Protein AF-D4XUA6-F1 (afdb_monomer_lite)

Secondary structure (DSSP, 8-state):
---HHHHHHHHHHHHHTTTT--HHHHHHHHH-SS--SSS-HHHHHHH-PPPS------SSHHHHHHHHHHHHHIIIIIHHHTHHHHHHTTHHHHHHHHHHHHT-SS--HHHHHHHHHHHTTS-SSHHHHHHHHHHHHHS--HHHHHHHHHHHHHTT-HHHHHHHHHHHHHT-SS--HHHHHHHHHHHHHH-SEEETTEEHHHHHHHHHHH----S-HHHHHHHHHHHHHHHS-HHHHHHHHHH--TTHHHHHHHHHHHHHHHHTTS-S----S--HHHHHH-GGGGS-HHHHHHHHH-HHHHHHHHHHHTT--HHHHHHHHHHHHHHHHHHHTHHHHS---

pLDDT: mean 75.95, std 22.08, range [27.19, 98.56]

Sequence (341 aa):
MLPTKILKLRLARIAKGKAHLSTQDKLMLVTMESPDLSAHFILRLFKMSLPKQWKFKHETAEDIFYSTQLIELIETELIAAYEMHARKYAWYEQCLMYLLNFVVLHPTQQQINAYLRQLDQCLDQAPKIDLLKYFQQHYPSTQHAIALAKSYAGAEQYTQAIEQYEWAMQHATQPNEVAFFAYVNCLIQRQQQYRADVSDVAYAIDLLCRYKKPIDQKAYRKTIQNAVTAFLPPATLQSRAVETHVLADVGRSLNAIGKSMGGIFGSKNVDIPYSQQVIESAPQLLMDSHIVESLIQSDLMQAAMQRLCGSSSIEQTVSTHLLGNLWLLLSQNNQALSLVT

Foldseek 3Di:
DDDLVQLVVLLVVCVVCVPPADLLNNQQSNPPPDRDPPDDPVVSVVVDDDDLADDQDQPDPSSLVSSLSVLVSCVVRVCVVVVVSCQVSVVVLRSVVSCCVHPCVDDDPVVVVVSLVVLVVHQLDDSSLVVLVVCCVPPNALVSLLSNLVSCVSVVVLVSSLVSLVVSVVRDPDDDVVSLLSNLVSQLSVQAAPDPQRGSLLVSLLSLLVPPDDPPPVSSVVSNVSSVVSQADPVLVVVQVVDDDPVVVVVVVVVVVVVVVVCPVDDDDPPDCDDLCNLSNPPVCLRDPVNLVVCLVDPLSQVLVCVQPNPDGSVRVCVVNNSSVVSVSCNVCVVSVPPPD

Radius of gyration: 30.02 Å; chains: 1; bounding box: 60×43×92 Å

Organism: NCBI:txid707232

Structure (mmCIF, N/CA/C/O backbone):
data_AF-D4XUA6-F1
#
_entry.id   AF-D4XUA6-F1
#
loop_
_atom_site.group_PDB
_atom_site.id
_atom_site.type_symbol
_atom_site.label_atom_id
_atom_site.label_alt_id
_atom_site.label_comp_id
_atom_site.label_asym_id
_atom_site.label_entity_id
_atom_site.label_seq_id
_atom_site.pdbx_PDB_ins_code
_atom_site.Cartn_x
_atom_site.Cartn_y
_atom_site.Cartn_z
_atom_site.occupancy
_atom_site.B_iso_or_equiv
_atom_site.auth_seq_id
_atom_site.auth_comp_id
_atom_site.auth_asym_id
_atom_site.auth_atom_id
_atom_site.pdbx_PDB_model_num
ATOM 1 N N . MET A 1 1 ? 3.689 0.751 -27.293 1.00 74.62 1 MET A N 1
ATOM 2 C CA . MET A 1 1 ? 5.098 0.991 -26.915 1.00 74.62 1 MET A CA 1
ATOM 3 C C . MET A 1 1 ? 5.954 0.799 -28.156 1.00 74.62 1 MET A C 1
ATOM 5 O O . MET A 1 1 ? 5.521 0.081 -29.053 1.00 74.62 1 MET A O 1
ATOM 9 N N . LEU A 1 2 ? 7.115 1.449 -28.229 1.00 84.75 2 LEU A N 1
ATOM 10 C CA . LEU A 1 2 ? 7.984 1.390 -29.401 1.00 84.75 2 LEU A CA 1
ATOM 11 C C . LEU A 1 2 ? 8.547 -0.027 -29.630 1.00 84.75 2 LEU A C 1
ATOM 13 O O . LEU A 1 2 ? 8.881 -0.719 -28.667 1.00 84.75 2 LEU A O 1
ATOM 17 N N . PRO A 1 3 ? 8.707 -0.464 -30.891 1.00 89.94 3 PRO A N 1
ATOM 18 C CA . PRO A 1 3 ? 9.507 -1.636 -31.223 1.00 89.94 3 PRO A CA 1
ATOM 19 C C . PRO A 1 3 ? 10.937 -1.507 -30.686 1.00 89.94 3 PRO A C 1
ATOM 21 O O . PRO A 1 3 ? 11.525 -0.429 -30.735 1.00 89.94 3 PRO A O 1
ATOM 24 N N . THR A 1 4 ? 11.534 -2.616 -30.262 1.00 90.56 4 THR A N 1
ATOM 25 C CA . THR A 1 4 ? 12.861 -2.693 -29.620 1.00 90.56 4 THR A CA 1
ATOM 26 C C . THR A 1 4 ? 13.959 -2.040 -30.445 1.00 90.56 4 THR A C 1
ATOM 28 O O . THR A 1 4 ? 14.743 -1.250 -29.925 1.00 90.56 4 THR A O 1
ATOM 31 N N . LYS A 1 5 ? 13.953 -2.267 -31.766 1.00 91.31 5 LYS A N 1
ATOM 32 C CA . LYS A 1 5 ? 14.880 -1.614 -32.704 1.00 91.31 5 LYS A CA 1
ATOM 33 C C . LYS A 1 5 ? 14.788 -0.086 -32.642 1.00 91.31 5 LYS A C 1
ATOM 35 O O . LYS A 1 5 ? 15.809 0.592 -32.707 1.00 91.31 5 LYS A O 1
ATOM 40 N N . ILE A 1 6 ? 13.578 0.457 -32.501 1.00 91.25 6 ILE A N 1
ATOM 41 C CA . ILE A 1 6 ? 13.351 1.901 -32.387 1.00 91.25 6 ILE A CA 1
ATOM 42 C C . ILE A 1 6 ? 13.752 2.378 -30.989 1.00 91.25 6 ILE A C 1
ATOM 44 O O . ILE A 1 6 ? 14.506 3.342 -30.879 1.00 91.25 6 ILE A O 1
ATOM 48 N N . LEU A 1 7 ? 13.314 1.686 -29.932 1.00 93.38 7 LEU A N 1
ATOM 49 C CA . LEU A 1 7 ? 13.636 2.032 -28.546 1.00 93.38 7 LEU A CA 1
ATOM 50 C C . LEU A 1 7 ? 15.154 2.106 -28.317 1.00 93.38 7 LEU A C 1
ATOM 52 O O . LEU A 1 7 ? 15.641 3.104 -27.793 1.00 93.38 7 LEU A O 1
ATOM 56 N N . LYS A 1 8 ? 15.910 1.123 -28.819 1.00 94.62 8 LYS A N 1
ATOM 57 C CA . LYS A 1 8 ? 17.381 1.095 -28.831 1.00 94.62 8 LYS A CA 1
ATOM 58 C C . LYS A 1 8 ? 17.995 2.375 -29.394 1.00 94.62 8 LYS A C 1
ATOM 60 O O . LYS A 1 8 ? 18.839 2.998 -28.752 1.00 94.62 8 LYS A O 1
ATOM 65 N N . LEU A 1 9 ? 17.568 2.789 -30.588 1.00 93.62 9 LEU A N 1
ATOM 66 C CA . LEU A 1 9 ? 18.079 4.001 -31.238 1.00 93.62 9 LEU A CA 1
ATOM 67 C C . LEU A 1 9 ? 17.729 5.265 -30.441 1.00 93.62 9 LEU A C 1
ATOM 69 O O . LEU A 1 9 ? 18.536 6.192 -30.352 1.00 93.62 9 LEU A O 1
ATOM 73 N N . ARG A 1 10 ? 16.531 5.308 -29.848 1.00 92.81 10 ARG A N 1
ATOM 74 C CA . ARG A 1 10 ? 16.039 6.453 -29.072 1.00 92.81 10 ARG A CA 1
ATOM 75 C C . ARG A 1 10 ? 16.762 6.585 -27.734 1.00 92.81 10 ARG A C 1
ATOM 77 O O . ARG A 1 10 ? 17.224 7.680 -27.425 1.00 92.81 10 ARG A O 1
ATOM 84 N N . LEU A 1 11 ? 16.958 5.489 -27.006 1.00 94.44 11 LEU A N 1
ATOM 85 C CA . LEU A 1 11 ? 17.744 5.465 -25.770 1.00 94.44 11 LEU A CA 1
ATOM 86 C C . LEU A 1 11 ? 19.213 5.826 -26.032 1.00 94.44 11 LEU A C 1
ATOM 88 O O . LEU A 1 11 ? 19.772 6.656 -25.322 1.00 94.44 11 LEU A O 1
ATOM 92 N N . ALA A 1 12 ? 19.815 5.323 -27.117 1.00 92.75 12 ALA A N 1
ATOM 93 C CA . ALA A 1 12 ? 21.170 5.717 -27.509 1.00 92.75 12 ALA A CA 1
ATOM 94 C C . ALA A 1 12 ? 21.280 7.222 -27.825 1.00 92.75 12 ALA A C 1
ATOM 96 O O . ALA A 1 12 ? 22.271 7.864 -27.472 1.00 92.75 12 ALA A O 1
ATOM 97 N N . ARG A 1 13 ? 20.258 7.810 -28.465 1.00 91.88 13 ARG A N 1
ATOM 98 C CA . ARG A 1 13 ? 20.184 9.262 -28.691 1.00 91.88 13 ARG A CA 1
ATOM 99 C C . ARG A 1 13 ? 20.066 10.034 -27.375 1.00 91.88 13 ARG A C 1
ATOM 101 O O . ARG A 1 13 ? 20.725 11.061 -27.237 1.00 91.88 13 ARG A O 1
ATOM 108 N N . ILE A 1 14 ? 19.270 9.542 -26.426 1.00 92.81 14 ILE A N 1
ATOM 109 C CA . ILE A 1 14 ? 19.126 10.145 -25.093 1.00 92.81 14 ILE A CA 1
ATOM 110 C C . ILE A 1 14 ? 20.456 10.115 -24.340 1.00 92.81 14 ILE A C 1
ATOM 112 O O . ILE A 1 14 ? 20.888 11.151 -23.841 1.00 92.81 14 ILE A O 1
ATOM 116 N N . ALA A 1 15 ? 21.146 8.972 -24.335 1.00 90.00 15 ALA A N 1
ATOM 117 C CA . ALA A 1 15 ? 22.445 8.822 -23.687 1.00 90.00 15 ALA A CA 1
ATOM 118 C C . ALA A 1 15 ? 23.499 9.782 -24.270 1.00 90.00 15 ALA A C 1
ATOM 120 O O . ALA A 1 15 ? 24.213 10.443 -23.520 1.00 90.00 15 ALA A O 1
ATOM 121 N N . LYS A 1 16 ? 23.557 9.923 -25.605 1.00 89.19 16 LYS A N 1
ATOM 122 C CA . LYS A 1 16 ? 24.475 10.861 -26.282 1.00 89.19 16 LYS A CA 1
ATOM 123 C C . LYS A 1 16 ? 24.113 12.333 -26.054 1.00 89.19 16 LYS A C 1
ATOM 125 O O . LYS A 1 16 ? 25.000 13.173 -25.990 1.00 89.19 16 LYS A O 1
ATOM 130 N N . GLY A 1 17 ? 22.823 12.651 -25.955 1.00 82.06 17 GLY A N 1
ATOM 131 C CA . GLY A 1 17 ? 22.304 14.014 -25.811 1.00 82.06 17 GLY A CA 1
ATOM 132 C C . GLY A 1 17 ? 21.987 14.430 -24.373 1.00 82.06 17 GLY A C 1
ATOM 133 O O . GLY A 1 17 ? 21.240 15.390 -24.196 1.00 82.06 17 GLY A O 1
ATOM 134 N N . LYS A 1 18 ? 22.497 13.716 -23.355 1.00 74.94 18 LYS A N 1
ATOM 135 C CA . LYS A 1 18 ? 22.030 13.786 -21.955 1.00 74.94 18 LYS A CA 1
ATOM 136 C C . LYS A 1 18 ? 21.902 15.208 -21.391 1.00 74.94 18 LYS A C 1
ATOM 138 O O . LYS A 1 18 ? 20.926 15.474 -20.696 1.00 74.94 18 LYS A O 1
ATOM 143 N N . ALA A 1 19 ? 22.842 16.104 -21.710 1.00 74.75 19 ALA A N 1
ATOM 144 C CA . ALA A 1 19 ? 22.865 17.493 -21.230 1.00 74.75 19 ALA A CA 1
ATOM 145 C C . ALA A 1 19 ? 21.992 18.471 -22.044 1.00 74.75 19 ALA A C 1
ATOM 147 O O . ALA A 1 19 ? 21.723 19.576 -21.586 1.00 74.75 19 ALA A O 1
ATOM 148 N N . HIS A 1 20 ? 21.566 18.090 -23.250 1.00 81.94 20 HIS A N 1
ATOM 149 C CA . HIS A 1 20 ? 20.883 18.982 -24.196 1.00 81.94 20 HIS A CA 1
ATOM 150 C C . HIS A 1 20 ? 19.414 18.622 -24.431 1.00 81.94 20 HIS A C 1
ATOM 152 O O . HIS A 1 20 ? 18.688 19.396 -25.048 1.00 81.94 20 HIS A O 1
ATOM 158 N N . LEU A 1 21 ? 18.977 17.449 -23.973 1.00 86.75 21 LEU A N 1
ATOM 159 C CA . LEU A 1 21 ? 17.594 17.003 -24.096 1.00 86.75 21 LEU A CA 1
ATOM 160 C C . LEU A 1 21 ? 16.834 17.316 -22.813 1.00 86.75 21 LEU A C 1
ATOM 162 O O . LEU A 1 21 ? 17.223 16.866 -21.734 1.00 86.75 21 LEU A O 1
ATOM 166 N N . SER A 1 22 ? 15.722 18.038 -22.945 1.00 89.38 22 SER A N 1
ATOM 167 C CA . SER A 1 22 ? 14.792 18.228 -21.835 1.00 89.38 22 SER A CA 1
ATOM 168 C C . SER A 1 22 ? 14.120 16.903 -21.457 1.00 89.38 22 SER A C 1
ATOM 170 O O . SER A 1 22 ? 14.034 15.978 -22.271 1.00 89.38 22 SER A O 1
ATOM 172 N N . THR A 1 23 ? 13.578 16.807 -20.243 1.00 89.62 23 THR A N 1
ATOM 173 C CA . THR A 1 23 ? 12.812 15.624 -19.817 1.00 89.62 23 THR A CA 1
ATOM 174 C C . THR A 1 23 ? 11.602 15.368 -20.722 1.00 89.62 23 THR A C 1
ATOM 176 O O . THR A 1 23 ? 11.258 14.218 -20.997 1.00 89.62 23 THR A O 1
ATOM 179 N N . GLN A 1 24 ? 11.025 16.436 -21.283 1.00 88.69 24 GLN A N 1
ATOM 180 C CA . GLN A 1 24 ? 9.976 16.357 -22.296 1.00 88.69 24 GLN A CA 1
ATOM 181 C C . GLN A 1 24 ? 10.475 15.708 -23.595 1.00 88.69 24 GLN A C 1
ATOM 183 O O . GLN A 1 24 ? 9.815 14.813 -24.121 1.00 88.69 24 GLN A O 1
ATOM 188 N N . ASP A 1 25 ? 11.649 16.100 -24.099 1.00 89.00 25 ASP A N 1
ATOM 189 C CA . ASP A 1 25 ? 12.224 15.502 -25.311 1.00 89.00 25 ASP A CA 1
ATOM 190 C C . ASP A 1 25 ? 12.532 14.018 -25.106 1.00 89.00 25 ASP A C 1
ATOM 192 O O . ASP A 1 25 ? 12.260 13.196 -25.984 1.00 89.00 25 ASP A O 1
ATOM 196 N N . LYS A 1 26 ? 13.065 13.663 -23.929 1.00 92.00 26 LYS A N 1
ATOM 197 C CA . LYS A 1 26 ? 13.335 12.271 -23.546 1.00 92.00 26 LYS A CA 1
ATOM 198 C C . LYS A 1 26 ? 12.046 11.452 -23.535 1.00 92.00 26 LYS A C 1
ATOM 200 O O . LYS A 1 26 ? 12.005 10.388 -24.149 1.00 92.00 26 LYS A O 1
ATOM 205 N N . LEU A 1 27 ? 10.977 11.976 -22.933 1.00 91.75 27 LEU A N 1
ATOM 206 C CA . LEU A 1 27 ? 9.666 11.332 -22.926 1.00 91.75 27 LEU A CA 1
ATOM 207 C C . LEU A 1 27 ? 9.099 11.165 -24.345 1.00 91.75 27 LEU A C 1
ATOM 209 O O . LEU A 1 27 ? 8.665 10.070 -24.705 1.00 91.75 27 LEU A O 1
ATOM 213 N N . MET A 1 28 ? 9.124 12.215 -25.172 1.00 89.12 28 MET A N 1
ATOM 214 C CA . MET A 1 28 ? 8.646 12.147 -26.559 1.00 89.12 28 MET A CA 1
ATOM 215 C C . MET A 1 28 ? 9.408 11.082 -27.356 1.00 89.12 28 MET A C 1
ATOM 217 O O . MET A 1 28 ? 8.798 10.297 -28.079 1.00 89.12 28 MET A O 1
ATOM 221 N N . LEU A 1 29 ? 10.733 11.010 -27.188 1.00 90.94 29 LEU A N 1
ATOM 222 C CA . LEU A 1 29 ? 11.585 10.039 -27.874 1.00 90.94 29 LEU A CA 1
ATOM 223 C C . LEU A 1 29 ? 11.237 8.585 -27.543 1.00 90.94 29 LEU A C 1
ATOM 225 O O . LEU A 1 29 ? 11.407 7.734 -28.415 1.00 90.94 29 LEU A O 1
ATOM 229 N N . VAL A 1 30 ? 10.778 8.297 -26.322 1.00 91.69 30 VAL A N 1
ATOM 230 C CA . VAL A 1 30 ? 10.467 6.925 -25.880 1.00 91.69 30 VAL A CA 1
ATOM 231 C C . VAL A 1 30 ? 8.980 6.563 -25.957 1.00 91.69 30 VAL A C 1
ATOM 233 O O . VAL A 1 30 ? 8.631 5.395 -25.788 1.00 91.69 30 VAL A O 1
ATOM 236 N N . THR A 1 31 ? 8.099 7.526 -26.246 1.00 88.25 31 THR A N 1
ATOM 237 C CA . THR A 1 31 ? 6.640 7.302 -26.293 1.00 88.25 31 THR A CA 1
ATOM 238 C C . THR A 1 31 ? 6.015 7.500 -27.672 1.00 88.25 31 THR A C 1
ATOM 240 O O . THR A 1 31 ? 5.035 6.823 -27.977 1.00 88.25 31 THR A O 1
ATOM 243 N N . MET A 1 32 ? 6.566 8.374 -28.522 1.00 84.81 32 MET A N 1
ATOM 244 C CA . MET A 1 32 ? 5.983 8.711 -29.826 1.00 84.81 32 MET A CA 1
ATOM 245 C C . MET A 1 32 ? 6.638 7.937 -30.971 1.00 84.81 32 MET A C 1
ATOM 247 O O . MET A 1 32 ? 7.859 7.801 -31.019 1.00 84.81 32 MET A O 1
ATOM 251 N N . GLU A 1 33 ? 5.839 7.499 -31.948 1.00 79.69 33 GLU A N 1
ATOM 252 C CA . GLU A 1 33 ? 6.348 6.840 -33.162 1.00 79.69 33 GLU A CA 1
ATOM 253 C C . GLU A 1 33 ? 7.200 7.795 -34.016 1.00 79.69 33 GLU A C 1
ATOM 255 O O . GLU A 1 33 ? 8.305 7.450 -34.445 1.00 79.69 33 GLU A O 1
ATOM 260 N N . SER A 1 34 ? 6.732 9.034 -34.186 1.00 78.50 34 SER A N 1
ATOM 261 C CA . SER A 1 34 ? 7.399 10.092 -34.951 1.00 78.50 34 SER A CA 1
ATOM 262 C C . SER A 1 34 ? 7.581 11.365 -34.103 1.00 78.50 34 SER A C 1
ATOM 264 O O . SER A 1 34 ? 6.801 12.312 -34.229 1.00 78.50 34 SER A O 1
ATOM 266 N N . PRO A 1 35 ? 8.583 11.407 -33.203 1.00 76.75 35 PRO A N 1
ATOM 267 C CA . PRO A 1 35 ? 8.826 12.567 -32.352 1.00 76.75 35 PRO A CA 1
ATOM 268 C C . PRO A 1 35 ? 9.434 13.717 -33.165 1.00 76.75 35 PRO A C 1
ATOM 270 O O . PRO A 1 35 ? 10.551 13.603 -33.678 1.00 76.75 35 PRO A O 1
ATOM 273 N N . ASP A 1 36 ? 8.720 14.839 -33.242 1.00 76.00 36 ASP A N 1
ATOM 274 C CA . ASP A 1 36 ? 9.230 16.091 -33.801 1.00 76.00 36 ASP A CA 1
ATOM 275 C C . ASP A 1 36 ? 9.847 16.955 -32.692 1.00 76.00 36 ASP A C 1
ATOM 277 O O . ASP A 1 36 ? 9.154 17.650 -31.948 1.00 76.00 36 ASP A O 1
ATOM 281 N N . LEU A 1 37 ? 11.177 16.893 -32.590 1.00 72.88 37 LEU A N 1
ATOM 282 C CA . LEU A 1 37 ? 11.965 17.668 -31.628 1.00 72.88 37 LEU A CA 1
ATOM 283 C C . LEU A 1 37 ? 12.340 19.069 -32.140 1.00 72.88 37 LEU A C 1
ATOM 285 O O . LEU A 1 37 ? 13.135 19.750 -31.493 1.00 72.88 37 LEU A O 1
ATOM 289 N N . SER A 1 38 ? 11.801 19.504 -33.284 1.00 68.00 38 SER A N 1
ATOM 290 C CA . SER A 1 38 ? 12.035 20.834 -33.868 1.00 68.00 38 SER A CA 1
ATOM 291 C C . SER A 1 38 ? 10.841 21.786 -33.720 1.00 68.00 38 SER A C 1
ATOM 293 O O . SER A 1 38 ? 11.023 22.999 -33.757 1.00 68.00 38 SER A O 1
ATOM 295 N N . ALA A 1 39 ? 9.638 21.264 -33.449 1.00 63.28 39 ALA A N 1
ATOM 296 C CA . ALA A 1 39 ? 8.425 22.061 -33.241 1.00 63.28 39 ALA A CA 1
ATOM 297 C C . ALA A 1 39 ? 8.547 23.073 -32.0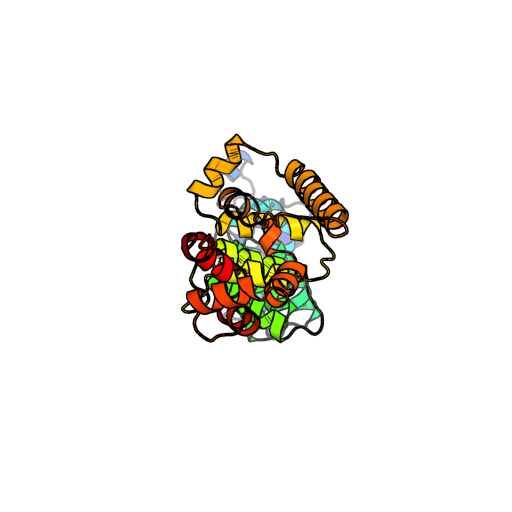82 1.00 63.28 39 ALA A C 1
ATOM 299 O O . ALA A 1 39 ? 9.208 22.800 -31.084 1.00 63.28 39 ALA A O 1
ATOM 300 N N . HIS A 1 40 ? 7.864 24.218 -32.145 1.00 65.38 40 HIS A N 1
ATOM 301 C CA . HIS A 1 40 ? 7.842 25.177 -31.030 1.00 65.38 40 HIS A CA 1
ATOM 302 C C . HIS A 1 40 ? 7.219 24.581 -29.754 1.00 65.38 40 HIS A C 1
ATOM 304 O O . HIS A 1 40 ? 6.275 23.794 -29.825 1.00 65.38 40 HIS A O 1
ATOM 310 N N . PHE A 1 41 ? 7.712 25.005 -28.583 1.00 63.41 41 PHE A N 1
ATOM 311 C CA . PHE A 1 41 ? 7.299 24.515 -27.257 1.00 63.41 41 PHE A CA 1
ATOM 312 C C . PHE A 1 41 ? 5.771 24.445 -27.068 1.00 63.41 41 PHE A C 1
ATOM 314 O O . PHE A 1 41 ? 5.246 23.411 -26.658 1.00 63.41 41 PHE A O 1
ATOM 321 N N . ILE A 1 42 ? 5.041 25.496 -27.462 1.00 59.41 42 ILE A N 1
ATOM 322 C CA . ILE A 1 42 ? 3.575 25.574 -27.325 1.00 59.41 42 ILE A CA 1
ATOM 323 C C . ILE A 1 42 ? 2.872 24.482 -28.147 1.00 59.41 42 ILE A C 1
ATOM 325 O O . ILE A 1 42 ? 1.958 23.829 -27.655 1.00 59.41 42 ILE A O 1
ATOM 329 N N . LEU A 1 43 ? 3.335 24.214 -29.372 1.00 59.91 43 LEU A N 1
ATOM 330 C CA . LEU A 1 43 ? 2.770 23.161 -30.222 1.00 59.91 43 LEU A CA 1
ATOM 331 C C . LEU A 1 43 ? 3.053 21.755 -29.672 1.00 59.91 43 LEU A C 1
ATOM 333 O O . LEU A 1 43 ? 2.280 20.834 -29.938 1.00 59.91 43 LEU A O 1
ATOM 337 N N . ARG A 1 44 ? 4.132 21.573 -28.898 1.00 64.44 44 ARG A N 1
ATOM 338 C CA . ARG A 1 44 ? 4.453 20.288 -28.253 1.00 64.44 44 ARG A CA 1
ATOM 339 C C . ARG A 1 44 ? 3.555 19.997 -27.052 1.00 64.44 44 ARG A C 1
ATOM 341 O O . ARG A 1 44 ? 3.200 18.838 -26.860 1.00 64.44 44 ARG A O 1
ATOM 348 N N . LEU A 1 45 ? 3.147 21.017 -26.290 1.00 58.50 45 LEU A N 1
ATOM 349 C CA . LEU A 1 45 ? 2.250 20.852 -25.134 1.00 58.50 45 LEU A CA 1
ATOM 350 C C . LEU A 1 45 ? 0.898 20.234 -25.524 1.00 58.50 45 LEU A C 1
ATOM 352 O O . LEU A 1 45 ? 0.382 19.394 -24.796 1.00 58.50 45 LEU A O 1
ATOM 356 N N . PHE A 1 46 ? 0.362 20.582 -26.697 1.00 58.97 46 PHE A N 1
ATOM 357 C CA . PHE A 1 46 ? -0.907 20.028 -27.190 1.00 58.97 46 PHE A CA 1
ATOM 358 C C . PHE A 1 46 ? -0.777 18.646 -27.852 1.00 58.97 46 PHE A C 1
ATOM 360 O O . PHE A 1 46 ? -1.779 17.957 -28.020 1.00 58.97 46 PHE A O 1
ATOM 367 N N . LYS A 1 47 ? 0.437 18.228 -28.238 1.00 63.22 47 LYS A N 1
ATOM 368 C CA . LYS A 1 47 ? 0.685 16.948 -28.932 1.00 63.22 47 LYS A CA 1
ATOM 369 C C . LYS A 1 47 ? 1.199 15.838 -28.017 1.00 63.22 47 LYS A C 1
ATOM 371 O O . LYS A 1 47 ? 1.214 14.680 -28.427 1.00 63.22 47 LYS A O 1
ATOM 376 N N . MET A 1 48 ? 1.648 16.170 -26.808 1.00 69.88 48 MET A N 1
ATOM 377 C CA . MET A 1 48 ? 2.242 15.194 -25.903 1.00 69.88 48 MET A CA 1
ATOM 378 C C . MET A 1 48 ? 1.193 14.610 -24.955 1.00 69.88 48 MET A C 1
ATOM 380 O O . MET A 1 48 ? 0.764 15.256 -24.003 1.00 69.88 48 MET A O 1
ATOM 384 N N . SER A 1 49 ? 0.813 13.352 -25.177 1.00 78.19 49 SER A N 1
ATOM 385 C CA . SER A 1 49 ? 0.027 12.582 -24.211 1.00 78.19 49 SER A CA 1
ATOM 386 C C . SER A 1 49 ? 0.953 11.803 -23.277 1.00 78.19 49 SER A C 1
ATOM 388 O O . SER A 1 49 ? 1.722 10.956 -23.736 1.00 78.19 49 SER A O 1
ATOM 390 N N . LEU A 1 50 ? 0.857 12.048 -21.969 1.00 88.69 50 LEU A N 1
ATOM 391 C CA . LEU A 1 50 ? 1.576 11.256 -20.971 1.00 88.69 50 LEU A CA 1
ATOM 392 C C . LEU A 1 50 ? 1.033 9.814 -20.935 1.00 88.69 50 LEU A C 1
ATOM 394 O O . LEU A 1 50 ? -0.190 9.626 -20.886 1.00 88.69 50 LEU A O 1
ATOM 398 N N . PRO A 1 51 ? 1.899 8.784 -20.931 1.00 91.06 51 PRO A N 1
ATOM 399 C CA . PRO A 1 51 ? 1.443 7.401 -20.921 1.00 91.06 51 PRO A CA 1
ATOM 400 C C . PRO A 1 51 ? 0.712 7.079 -19.614 1.00 91.06 51 PRO A C 1
ATOM 402 O O . PRO A 1 51 ? 1.160 7.416 -18.520 1.00 91.06 51 PRO A O 1
ATOM 405 N N . LYS A 1 52 ? -0.437 6.409 -19.722 1.00 94.06 52 LYS A N 1
ATOM 406 C CA . LYS A 1 52 ? -1.143 5.833 -18.563 1.00 94.06 52 LYS A CA 1
ATOM 407 C C . LYS A 1 52 ? -0.591 4.455 -18.191 1.00 94.06 52 LYS A C 1
ATOM 409 O O . LYS A 1 52 ? -0.705 4.029 -17.051 1.00 94.06 52 LYS A O 1
ATOM 414 N N . GLN A 1 53 ? -0.001 3.762 -19.162 1.00 93.50 53 GLN A N 1
ATOM 415 C CA . GLN A 1 53 ? 0.566 2.433 -18.989 1.00 93.50 53 GLN A CA 1
ATOM 416 C C . GLN A 1 53 ? 1.850 2.293 -19.808 1.00 93.50 53 GLN A C 1
ATOM 418 O O . GLN A 1 53 ? 1.890 2.653 -20.988 1.00 93.50 53 GLN A O 1
ATOM 423 N N . TRP A 1 54 ? 2.868 1.709 -19.192 1.00 94.50 54 TRP A N 1
ATOM 424 C CA . TRP A 1 54 ? 4.084 1.228 -19.819 1.00 94.50 54 TRP A CA 1
ATOM 425 C C . TRP A 1 54 ? 3.924 -0.263 -20.133 1.00 94.50 54 TRP A C 1
ATOM 427 O O . TRP A 1 54 ? 3.590 -1.068 -19.270 1.00 94.50 54 TRP A O 1
ATOM 437 N N . LYS A 1 55 ? 4.121 -0.639 -21.400 1.00 91.38 55 LYS A N 1
ATOM 438 C CA . LYS A 1 55 ? 4.050 -2.033 -21.868 1.00 91.38 55 LYS A CA 1
ATOM 439 C C . LYS A 1 55 ? 5.428 -2.516 -22.295 1.00 91.38 55 LYS A C 1
ATOM 441 O O . LYS A 1 55 ? 5.744 -2.437 -23.478 1.00 91.38 55 LYS A O 1
ATOM 446 N N . PHE A 1 56 ? 6.233 -2.941 -21.332 1.00 95.19 56 PHE A N 1
ATOM 447 C CA . PHE A 1 56 ? 7.602 -3.403 -21.548 1.00 95.19 56 PHE A CA 1
ATOM 448 C C . PHE A 1 56 ? 7.639 -4.736 -22.313 1.00 95.19 56 PHE A C 1
ATOM 450 O O . PHE A 1 56 ? 6.852 -5.647 -22.042 1.00 95.19 56 PHE A O 1
ATOM 457 N N . LYS A 1 57 ? 8.559 -4.841 -23.273 1.00 94.12 57 LYS A N 1
ATOM 458 C CA . LYS A 1 57 ? 8.802 -6.067 -24.047 1.00 94.12 57 LYS A CA 1
ATOM 459 C C . LYS A 1 57 ? 9.754 -6.989 -23.301 1.00 94.12 57 LYS A C 1
ATOM 461 O O . LYS A 1 57 ? 10.665 -6.480 -22.656 1.00 94.12 57 LYS A O 1
ATOM 466 N N . HIS A 1 58 ? 9.565 -8.298 -23.432 1.00 94.62 58 HIS A N 1
ATOM 467 C CA . HIS A 1 58 ? 10.281 -9.318 -22.654 1.00 94.62 58 HIS A CA 1
ATOM 468 C C . HIS A 1 58 ? 10.535 -10.626 -23.425 1.00 94.62 58 HIS A C 1
ATOM 470 O O . HIS A 1 58 ? 10.971 -11.610 -22.835 1.00 94.62 58 HIS A O 1
ATOM 476 N N . GLU A 1 59 ? 10.256 -10.667 -24.730 1.00 94.38 59 GLU A N 1
ATOM 477 C CA . GLU A 1 59 ? 10.332 -11.891 -25.533 1.00 94.38 59 GLU A CA 1
ATOM 478 C C . GLU A 1 59 ? 11.778 -12.351 -25.781 1.00 94.38 59 GLU A C 1
ATOM 480 O O . GLU A 1 59 ? 12.040 -13.544 -25.929 1.00 94.38 59 GLU A O 1
ATOM 485 N N . THR A 1 60 ? 12.729 -11.416 -25.819 1.00 95.75 60 THR A N 1
ATOM 486 C CA . THR A 1 60 ? 14.152 -11.691 -26.047 1.00 95.75 60 THR A CA 1
ATOM 487 C C . THR A 1 60 ? 15.046 -11.010 -25.010 1.00 95.75 60 THR A C 1
ATOM 489 O O . THR A 1 60 ? 14.660 -10.040 -24.360 1.00 95.75 60 THR A O 1
ATOM 492 N N . ALA A 1 61 ? 16.298 -11.465 -24.895 1.00 94.94 61 ALA A N 1
ATOM 493 C CA . ALA A 1 61 ? 17.293 -10.800 -24.050 1.00 94.94 61 ALA A CA 1
ATOM 494 C C . ALA A 1 61 ? 17.540 -9.333 -24.467 1.00 94.94 61 ALA A C 1
ATOM 496 O O . ALA A 1 61 ? 17.784 -8.484 -23.611 1.00 94.94 61 ALA A O 1
ATOM 497 N N . GLU A 1 62 ? 17.442 -9.019 -25.767 1.00 95.81 62 GLU A N 1
ATOM 498 C CA . GLU A 1 62 ? 17.541 -7.639 -26.261 1.00 95.81 62 GLU A CA 1
ATOM 499 C C . GLU A 1 62 ? 16.338 -6.799 -25.800 1.00 95.81 62 GLU A C 1
ATOM 501 O O . GLU A 1 62 ? 16.515 -5.650 -25.390 1.00 95.81 62 GLU A O 1
ATOM 506 N N . ASP A 1 63 ? 15.134 -7.379 -25.801 1.00 95.62 63 ASP A N 1
ATOM 507 C CA . ASP A 1 63 ? 13.933 -6.719 -25.283 1.00 95.62 63 ASP A CA 1
ATOM 508 C C . ASP A 1 63 ? 14.073 -6.393 -23.799 1.00 95.62 63 ASP A C 1
ATOM 510 O O . ASP A 1 63 ? 13.859 -5.247 -23.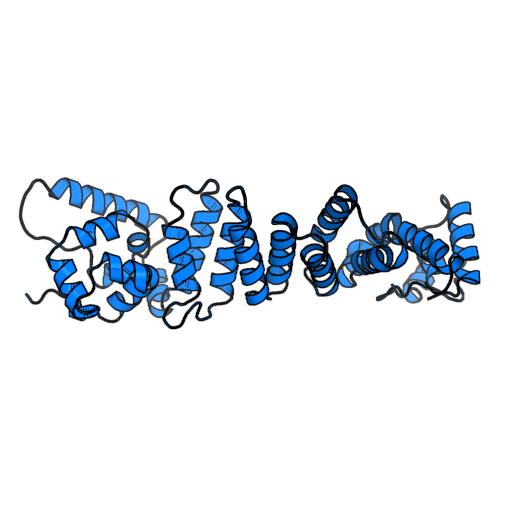403 1.00 95.62 63 ASP A O 1
ATOM 514 N N . ILE A 1 64 ? 14.500 -7.371 -22.992 1.00 96.44 64 ILE A N 1
ATOM 515 C CA . ILE A 1 64 ? 14.682 -7.183 -21.551 1.00 96.44 64 ILE A CA 1
ATOM 516 C C . ILE A 1 64 ? 15.710 -6.082 -21.288 1.00 96.44 64 ILE A C 1
ATOM 518 O O . ILE A 1 64 ? 15.422 -5.156 -20.534 1.00 96.44 64 ILE A O 1
ATOM 522 N N . PHE A 1 65 ? 16.861 -6.118 -21.964 1.00 96.88 65 PHE A N 1
ATOM 523 C CA . PHE A 1 65 ? 17.923 -5.128 -21.792 1.00 96.88 65 PHE A CA 1
ATOM 524 C C . PHE A 1 65 ? 17.456 -3.688 -22.061 1.00 96.88 65 PHE A C 1
ATOM 526 O O . PHE A 1 65 ? 17.727 -2.785 -21.263 1.00 96.88 65 PHE A O 1
ATOM 533 N N . TYR A 1 66 ? 16.736 -3.448 -23.162 1.00 96.81 66 TYR A N 1
ATOM 534 C CA . TYR A 1 66 ? 16.259 -2.099 -23.481 1.00 96.81 66 TYR A CA 1
ATOM 535 C C . TYR A 1 66 ? 15.025 -1.684 -22.676 1.00 96.81 66 TYR A C 1
ATOM 537 O O . TYR A 1 66 ? 14.876 -0.495 -22.391 1.00 96.81 66 TYR A O 1
ATOM 545 N N . SER A 1 67 ? 14.180 -2.628 -22.254 1.00 97.50 67 SER A N 1
ATOM 546 C CA . SER A 1 67 ? 13.122 -2.364 -21.273 1.00 97.50 67 SER A CA 1
ATOM 547 C C . SER A 1 67 ? 13.716 -1.916 -19.934 1.00 97.50 67 SER A C 1
ATOM 549 O O . SER A 1 67 ? 13.243 -0.934 -19.369 1.00 97.50 67 SER A O 1
ATOM 551 N N . THR A 1 68 ? 14.797 -2.546 -19.462 1.00 97.31 68 THR A N 1
ATOM 552 C CA . THR A 1 68 ? 15.493 -2.140 -18.230 1.00 97.31 68 THR A CA 1
ATOM 553 C C . THR A 1 68 ? 16.085 -0.735 -18.339 1.00 97.31 68 THR A C 1
ATOM 555 O O . THR A 1 68 ? 15.903 0.067 -17.429 1.00 97.31 68 THR A O 1
ATOM 558 N N . GLN A 1 69 ? 16.723 -0.385 -19.461 1.00 97.12 69 GLN A N 1
ATOM 559 C CA . GLN A 1 69 ? 17.214 0.988 -19.669 1.00 97.12 69 GLN A CA 1
ATOM 560 C C . GLN A 1 69 ? 16.083 2.024 -19.728 1.00 97.12 69 GLN A C 1
ATOM 562 O O . GLN A 1 69 ? 16.243 3.155 -19.271 1.00 97.12 69 GLN A O 1
ATOM 567 N N . LEU A 1 70 ? 14.932 1.660 -20.298 1.00 97.50 70 LEU A N 1
ATOM 568 C CA . LEU A 1 70 ? 13.761 2.530 -20.277 1.00 97.50 70 LEU A CA 1
ATOM 569 C C . LEU A 1 70 ? 13.237 2.721 -18.847 1.00 97.50 70 LEU A C 1
ATOM 571 O O . LEU A 1 70 ? 12.893 3.843 -18.487 1.00 97.50 70 LEU A O 1
ATOM 575 N N . ILE A 1 71 ? 13.201 1.659 -18.039 1.00 97.94 71 ILE A N 1
ATOM 576 C CA . ILE A 1 71 ? 12.824 1.733 -16.621 1.00 97.94 71 ILE A CA 1
ATOM 577 C C . ILE A 1 71 ? 13.766 2.664 -15.856 1.00 97.94 71 ILE A C 1
ATOM 579 O O . ILE A 1 71 ? 13.287 3.544 -15.150 1.00 97.94 71 ILE A O 1
ATOM 583 N N . GLU A 1 72 ? 15.080 2.558 -16.065 1.00 96.94 72 GLU A N 1
ATOM 584 C CA . GLU A 1 72 ? 16.054 3.460 -15.437 1.00 96.94 72 GLU A CA 1
ATOM 585 C C . GLU A 1 72 ? 15.763 4.930 -15.776 1.00 96.94 72 GLU A C 1
ATOM 587 O O . GLU A 1 72 ? 15.734 5.779 -14.886 1.00 96.94 72 GLU A O 1
ATOM 592 N N . LEU A 1 73 ? 15.470 5.243 -17.044 1.00 96.69 73 LEU A N 1
ATOM 593 C CA . LEU A 1 73 ? 15.072 6.594 -17.453 1.00 96.69 73 LEU A CA 1
ATOM 594 C C . LEU A 1 73 ? 13.764 7.041 -16.777 1.00 96.69 73 LEU A C 1
ATOM 596 O O . LEU A 1 73 ? 13.645 8.197 -16.364 1.00 96.69 73 LEU A O 1
ATOM 600 N N . ILE A 1 74 ? 12.775 6.145 -16.678 1.00 97.12 74 ILE A N 1
ATOM 601 C CA . ILE A 1 74 ? 11.497 6.442 -16.025 1.00 97.12 74 ILE A CA 1
ATOM 602 C C . ILE A 1 74 ? 11.727 6.788 -14.553 1.00 97.12 74 ILE A C 1
ATOM 604 O O . ILE A 1 74 ? 11.289 7.849 -14.109 1.00 97.12 74 ILE A O 1
ATOM 608 N N . GLU A 1 75 ? 12.432 5.929 -13.820 1.00 96.00 75 GLU A N 1
ATOM 609 C CA . GLU A 1 75 ? 12.639 6.061 -12.377 1.00 96.00 75 GLU A CA 1
ATOM 610 C C . GLU A 1 75 ? 13.534 7.248 -12.010 1.00 96.00 75 GLU A C 1
ATOM 612 O O . GLU A 1 75 ? 13.250 7.951 -11.042 1.00 96.00 75 GLU A O 1
ATOM 617 N N . THR A 1 76 ? 14.587 7.510 -12.788 1.00 94.62 76 THR A N 1
ATOM 618 C CA . THR A 1 76 ? 15.580 8.546 -12.453 1.00 94.62 76 THR A CA 1
ATOM 619 C C . THR A 1 76 ? 15.214 9.945 -12.941 1.00 94.62 76 THR A C 1
ATOM 621 O O . THR A 1 76 ? 15.672 10.925 -12.355 1.00 94.62 76 THR A O 1
ATOM 624 N N . GLU A 1 77 ? 14.401 10.067 -13.996 1.00 94.75 77 GLU A N 1
ATOM 625 C CA . GLU A 1 77 ? 14.085 11.368 -14.594 1.00 94.75 77 GLU A CA 1
ATOM 626 C C . GLU A 1 77 ? 12.582 11.620 -14.754 1.00 94.75 77 GLU A C 1
ATOM 628 O O . GLU A 1 77 ? 12.090 12.691 -14.388 1.00 94.75 77 GLU A O 1
ATOM 633 N N . LEU A 1 78 ? 11.835 10.669 -15.327 1.00 95.44 78 LEU A N 1
ATOM 634 C CA . LEU A 1 78 ? 10.461 10.944 -15.759 1.00 95.44 78 LEU A CA 1
ATOM 635 C C . LEU A 1 78 ? 9.469 10.996 -14.591 1.00 95.44 78 LEU A C 1
ATOM 637 O O . LEU A 1 78 ? 8.573 11.836 -14.613 1.00 95.44 78 LEU A O 1
ATOM 641 N N . ILE A 1 79 ? 9.616 10.139 -13.575 1.00 96.12 79 ILE A N 1
ATOM 642 C CA . ILE A 1 79 ? 8.734 10.160 -12.397 1.00 96.12 79 ILE A CA 1
ATOM 643 C C . ILE A 1 79 ? 8.836 11.509 -11.684 1.00 96.12 79 ILE A C 1
ATOM 645 O O . ILE A 1 79 ? 7.808 12.126 -11.426 1.00 96.12 79 ILE A O 1
ATOM 649 N N . ALA A 1 80 ? 10.051 12.004 -11.440 1.00 95.19 80 ALA A N 1
ATOM 650 C CA . ALA A 1 80 ? 10.258 13.288 -10.773 1.00 95.19 80 ALA A CA 1
ATOM 651 C C . ALA A 1 80 ? 9.686 14.467 -11.582 1.00 95.19 80 ALA A C 1
ATOM 653 O O . ALA A 1 80 ? 9.069 15.368 -11.021 1.00 95.19 80 ALA A O 1
ATOM 654 N N . ALA A 1 81 ? 9.839 14.457 -12.911 1.00 94.75 81 ALA A N 1
ATOM 655 C CA . ALA A 1 81 ? 9.325 15.531 -13.763 1.00 94.75 81 ALA A CA 1
ATOM 656 C C . ALA A 1 81 ? 7.795 15.521 -13.933 1.00 94.75 81 ALA A C 1
ATOM 658 O O . ALA A 1 81 ? 7.208 16.555 -14.255 1.00 94.75 81 ALA A O 1
ATOM 659 N N . TYR A 1 82 ? 7.146 14.369 -13.737 1.00 94.44 82 TYR A N 1
ATOM 660 C CA . TYR A 1 82 ? 5.709 14.181 -13.947 1.00 94.44 82 TYR A CA 1
ATOM 661 C C . TYR A 1 82 ? 5.015 13.570 -12.724 1.00 94.44 82 TYR A C 1
ATOM 663 O O . TYR A 1 82 ? 4.084 12.782 -12.880 1.00 94.44 82 TYR A O 1
ATOM 671 N N . GLU A 1 83 ? 5.441 13.952 -11.517 1.00 94.50 83 GLU A N 1
ATOM 672 C CA . GLU A 1 83 ? 5.094 13.306 -10.241 1.00 94.50 83 GLU A CA 1
ATOM 673 C C . GLU A 1 83 ? 3.597 13.002 -10.089 1.00 94.50 83 GLU A C 1
ATOM 675 O O . GLU A 1 83 ? 3.206 11.850 -9.906 1.00 94.50 83 GLU A O 1
ATOM 680 N N . MET A 1 84 ? 2.739 14.015 -10.248 1.00 94.25 84 MET A N 1
ATOM 681 C CA . MET A 1 84 ? 1.282 13.874 -10.115 1.00 94.25 84 MET A CA 1
ATOM 682 C C . MET A 1 84 ? 0.702 12.825 -11.072 1.00 94.25 84 MET A C 1
ATOM 684 O O . MET A 1 84 ? -0.159 12.029 -10.692 1.00 94.25 84 MET A O 1
ATOM 688 N N . HIS A 1 85 ? 1.165 12.813 -12.324 1.00 95.88 85 HIS A N 1
ATOM 689 C CA . HIS A 1 85 ? 0.693 11.864 -13.331 1.00 95.88 85 HIS A CA 1
ATOM 690 C C . HIS A 1 85 ? 1.283 10.473 -13.096 1.00 95.88 85 HIS A C 1
ATOM 692 O O . HIS A 1 85 ? 0.546 9.489 -13.115 1.00 95.88 85 HIS A O 1
ATOM 698 N N . ALA A 1 86 ? 2.587 10.394 -12.834 1.00 96.50 86 ALA A N 1
ATOM 699 C CA . ALA A 1 86 ? 3.292 9.152 -12.550 1.00 96.50 86 ALA A CA 1
ATOM 700 C C . ALA A 1 86 ? 2.672 8.422 -11.352 1.00 96.50 86 ALA A C 1
ATOM 702 O O . ALA A 1 86 ? 2.397 7.226 -11.438 1.00 96.50 86 ALA A O 1
ATOM 703 N N . ARG A 1 87 ? 2.359 9.160 -10.282 1.00 95.50 87 ARG A N 1
ATOM 704 C CA . ARG A 1 87 ? 1.696 8.648 -9.082 1.00 95.50 87 ARG A CA 1
ATOM 705 C C . ARG A 1 87 ? 0.261 8.202 -9.364 1.00 95.50 87 ARG A C 1
ATOM 707 O O . ARG A 1 87 ? -0.115 7.092 -9.000 1.00 95.50 87 ARG A O 1
ATOM 714 N N . LYS A 1 88 ? -0.531 9.020 -10.071 1.00 96.06 88 LYS A N 1
ATOM 715 C CA . LYS A 1 88 ? -1.913 8.672 -10.456 1.00 96.06 88 LYS A CA 1
ATOM 716 C C . LYS A 1 88 ? -1.990 7.383 -11.277 1.00 96.06 88 LYS A C 1
ATOM 718 O O . LYS A 1 88 ? -2.955 6.640 -11.147 1.00 96.06 88 LYS A O 1
ATOM 723 N N . TYR A 1 89 ? -1.003 7.135 -12.132 1.00 96.81 89 TYR A N 1
ATOM 724 C CA . TYR A 1 89 ? -0.985 5.983 -13.030 1.00 96.81 89 TYR A CA 1
ATOM 725 C C . TYR A 1 89 ? 0.024 4.904 -12.625 1.00 96.81 89 TYR A C 1
ATOM 727 O O . TYR A 1 89 ? 0.330 4.044 -13.444 1.00 96.81 89 TYR A O 1
ATOM 735 N N . ALA A 1 90 ? 0.512 4.906 -11.382 1.00 97.38 90 ALA A N 1
ATOM 736 C CA . ALA A 1 90 ? 1.354 3.838 -10.838 1.00 97.38 90 ALA A CA 1
ATOM 737 C C . ALA A 1 90 ? 2.608 3.521 -11.688 1.00 97.38 90 ALA A C 1
ATOM 739 O O . ALA A 1 90 ? 2.919 2.364 -11.973 1.00 97.38 90 ALA A O 1
ATOM 740 N N . TRP A 1 91 ? 3.310 4.543 -12.194 1.00 97.81 91 TRP A N 1
ATOM 741 C CA . TRP A 1 91 ? 4.472 4.317 -13.069 1.00 97.81 91 TRP A CA 1
ATOM 742 C C . TRP A 1 91 ? 5.578 3.516 -12.383 1.00 97.81 91 TRP A C 1
ATOM 744 O O . TRP A 1 91 ? 6.155 2.633 -13.016 1.00 97.81 91 TRP A O 1
ATOM 754 N N . TYR A 1 92 ? 5.852 3.802 -11.109 1.00 98.25 92 TYR A N 1
ATOM 755 C CA . TYR A 1 92 ? 6.860 3.079 -10.341 1.00 98.25 92 TYR A CA 1
ATOM 756 C C . TYR A 1 92 ? 6.463 1.611 -10.159 1.00 98.25 92 TYR A C 1
ATOM 758 O O . TYR A 1 92 ? 7.245 0.709 -10.438 1.00 98.25 92 TYR A O 1
ATOM 766 N N . GLU A 1 93 ? 5.214 1.359 -9.779 1.00 98.19 93 GLU A N 1
ATOM 767 C CA . GLU A 1 93 ? 4.680 0.019 -9.554 1.00 98.19 93 GLU A CA 1
ATOM 768 C C . GLU A 1 93 ? 4.705 -0.817 -10.842 1.00 98.19 93 GLU A C 1
ATOM 770 O O . GLU A 1 93 ? 5.059 -1.994 -10.813 1.00 98.19 93 GLU A O 1
ATOM 775 N N . GLN A 1 94 ? 4.411 -0.207 -11.995 1.00 97.56 94 GLN A N 1
ATOM 776 C CA . GLN A 1 94 ? 4.537 -0.867 -13.299 1.00 97.56 94 GLN A CA 1
ATOM 777 C C . GLN A 1 94 ? 5.988 -1.247 -13.627 1.00 97.56 94 GLN A C 1
ATOM 779 O O . GLN A 1 94 ? 6.230 -2.340 -14.144 1.00 97.56 94 GLN A O 1
ATOM 784 N N . CYS A 1 95 ? 6.948 -0.364 -13.331 1.00 98.06 95 CYS A N 1
ATOM 785 C CA . CYS A 1 95 ? 8.374 -0.641 -13.512 1.00 98.06 95 CYS A CA 1
ATOM 786 C C . CYS A 1 95 ? 8.831 -1.777 -12.591 1.00 98.06 95 CYS A C 1
ATOM 788 O O . CYS A 1 95 ? 9.405 -2.761 -13.057 1.00 98.06 95 CYS A O 1
ATOM 790 N N . LEU A 1 96 ? 8.501 -1.690 -11.303 1.00 97.94 96 LEU A N 1
ATOM 791 C CA . LEU A 1 96 ? 8.875 -2.684 -10.305 1.00 97.94 96 LEU A CA 1
ATOM 792 C C . LEU A 1 96 ? 8.281 -4.063 -10.617 1.00 97.94 96 LEU A C 1
ATOM 794 O O . LEU A 1 96 ? 8.992 -5.064 -10.546 1.00 97.94 96 LEU A O 1
ATOM 798 N N . MET A 1 97 ? 7.014 -4.124 -11.035 1.00 96.94 97 MET A N 1
ATOM 799 C CA . MET A 1 97 ? 6.376 -5.371 -11.465 1.00 96.94 97 MET A CA 1
ATOM 800 C C . MET A 1 97 ? 7.142 -6.023 -12.621 1.00 96.94 97 MET A C 1
ATOM 802 O O . MET A 1 97 ? 7.354 -7.235 -12.627 1.00 96.94 97 MET A O 1
ATOM 806 N N . TYR A 1 98 ? 7.591 -5.235 -13.598 1.00 97.56 98 TYR A N 1
ATOM 807 C CA . TYR A 1 98 ? 8.402 -5.761 -14.690 1.00 97.56 98 TYR A CA 1
ATOM 808 C C . TYR A 1 98 ? 9.758 -6.280 -14.198 1.00 97.56 98 TYR A C 1
ATOM 810 O O . TYR A 1 98 ? 10.162 -7.390 -14.549 1.00 97.56 98 TYR A O 1
ATOM 818 N N . LEU A 1 99 ? 10.449 -5.502 -13.360 1.00 97.38 99 LEU A N 1
ATOM 819 C CA . LEU A 1 99 ? 11.751 -5.887 -12.821 1.00 97.38 99 LEU A CA 1
ATOM 820 C C . LEU A 1 99 ? 11.671 -7.210 -12.057 1.00 97.38 99 LEU A C 1
ATOM 822 O O . LEU A 1 99 ? 12.490 -8.088 -12.310 1.00 97.38 99 LEU A O 1
ATOM 826 N N . LEU A 1 100 ? 10.677 -7.387 -11.186 1.00 96.38 100 LEU A N 1
ATOM 827 C CA . LEU A 1 100 ? 10.518 -8.609 -10.390 1.00 96.38 100 LEU A CA 1
ATOM 828 C C . LEU A 1 100 ? 10.209 -9.850 -11.243 1.00 96.38 100 LEU A C 1
ATOM 830 O O . LEU A 1 100 ? 10.625 -10.946 -10.885 1.00 96.38 100 LEU A O 1
ATOM 834 N N . ASN A 1 101 ? 9.528 -9.687 -12.381 1.00 95.06 101 ASN A N 1
ATOM 835 C CA . ASN A 1 101 ? 9.146 -10.809 -13.244 1.00 95.06 101 ASN A CA 1
ATOM 836 C C . ASN A 1 101 ? 10.228 -11.228 -14.248 1.00 95.06 101 ASN A C 1
ATOM 838 O O . ASN A 1 101 ? 10.229 -12.379 -14.680 1.00 95.06 101 ASN A O 1
ATOM 842 N N . PHE A 1 102 ? 11.122 -10.318 -14.652 1.00 96.44 102 PHE A N 1
ATOM 843 C CA . PHE A 1 102 ? 12.030 -10.571 -15.784 1.00 96.44 102 PHE A CA 1
ATOM 844 C C . PHE A 1 102 ? 13.504 -10.250 -15.527 1.00 96.44 102 PHE A C 1
ATOM 846 O O . PHE A 1 102 ? 14.353 -10.684 -16.302 1.00 96.44 102 PHE A O 1
ATOM 853 N N . VAL A 1 103 ? 13.832 -9.489 -14.479 1.00 95.75 103 VAL A N 1
ATOM 854 C CA . VAL A 1 103 ? 15.201 -8.992 -14.243 1.00 95.75 103 VAL A CA 1
ATOM 855 C C . VAL A 1 103 ? 15.734 -9.450 -12.888 1.00 95.75 103 VAL A C 1
ATOM 857 O O . VAL A 1 103 ? 16.798 -10.054 -12.803 1.00 95.75 103 VAL A O 1
ATOM 860 N N . VAL A 1 104 ? 14.987 -9.182 -11.821 1.00 93.94 104 VAL A N 1
ATOM 861 C CA . VAL A 1 104 ? 15.349 -9.461 -10.430 1.00 93.94 104 VAL A CA 1
ATOM 862 C C . VAL A 1 104 ? 14.389 -10.514 -9.884 1.00 93.94 104 VAL A C 1
ATOM 864 O O . VAL A 1 104 ? 13.550 -10.228 -9.038 1.00 93.94 104 VAL A O 1
ATOM 867 N N . LEU A 1 105 ? 14.512 -11.744 -10.391 1.00 90.44 105 LEU A N 1
ATOM 868 C CA . LEU A 1 105 ? 13.612 -12.858 -10.046 1.00 90.44 105 LEU A CA 1
ATOM 869 C C . LEU A 1 105 ? 13.665 -13.229 -8.554 1.00 90.44 105 LEU A C 1
ATOM 871 O O . LEU A 1 105 ? 12.684 -13.689 -7.974 1.00 90.44 105 LEU A O 1
ATOM 875 N N . HIS A 1 106 ? 1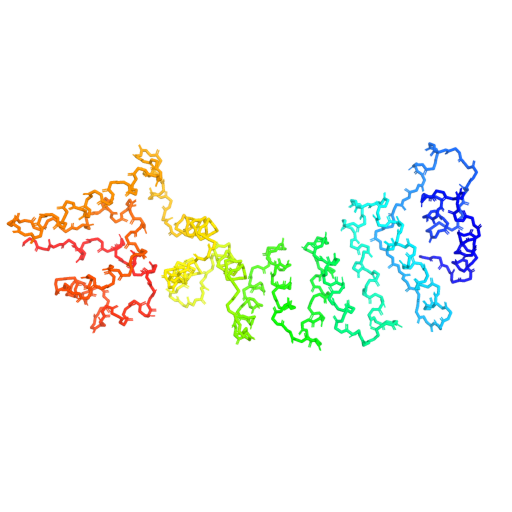4.824 -13.020 -7.927 1.00 91.44 106 HIS A N 1
ATOM 876 C CA . HIS A 1 106 ? 15.061 -13.296 -6.513 1.00 91.44 106 HIS A CA 1
ATOM 877 C C . HIS A 1 106 ? 15.694 -12.069 -5.847 1.00 91.44 106 HIS A C 1
ATOM 879 O O . HIS A 1 106 ? 16.916 -12.019 -5.686 1.00 91.44 106 HIS A O 1
ATOM 885 N N . PRO A 1 107 ? 14.895 -11.042 -5.506 1.00 94.00 107 PRO A N 1
ATOM 886 C CA . PRO A 1 107 ? 15.417 -9.845 -4.869 1.00 94.00 107 PRO A CA 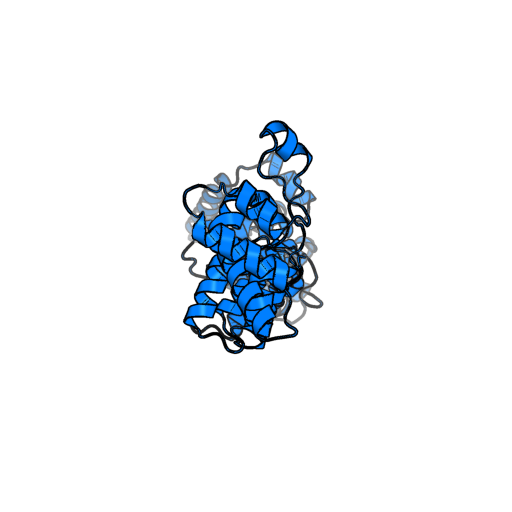1
ATOM 887 C C . PRO A 1 107 ? 16.013 -10.165 -3.497 1.00 94.00 107 PRO A C 1
ATOM 889 O O . PRO A 1 107 ? 15.469 -10.932 -2.703 1.00 94.00 107 PRO A O 1
ATOM 892 N N . THR A 1 108 ? 17.141 -9.530 -3.206 1.00 94.31 108 THR A N 1
ATOM 893 C CA . THR A 1 108 ? 17.756 -9.551 -1.876 1.00 94.31 108 THR A CA 1
ATOM 894 C C . THR A 1 108 ? 16.921 -8.748 -0.877 1.00 94.31 108 THR A C 1
ATOM 896 O O . THR A 1 108 ? 16.201 -7.822 -1.256 1.00 94.31 108 THR A O 1
ATOM 899 N N . GLN A 1 109 ? 17.079 -9.009 0.425 1.00 91.38 109 GLN A N 1
ATOM 900 C CA . GLN A 1 109 ? 16.367 -8.247 1.462 1.00 91.38 109 GLN A CA 1
ATOM 901 C C . GLN A 1 109 ? 16.648 -6.735 1.388 1.00 91.38 109 GLN A C 1
ATOM 903 O O . GLN A 1 109 ? 15.766 -5.919 1.651 1.00 91.38 109 GLN A O 1
ATOM 908 N N . GLN A 1 110 ? 17.865 -6.339 1.000 1.00 94.38 110 GLN A N 1
ATOM 909 C CA . GLN A 1 110 ? 18.215 -4.930 0.818 1.00 94.38 110 GLN A CA 1
ATOM 910 C C . GLN A 1 110 ? 17.417 -4.287 -0.323 1.00 94.38 110 GLN A C 1
ATOM 912 O O . GLN A 1 110 ? 16.933 -3.165 -0.167 1.00 94.38 110 GLN A O 1
ATOM 917 N N . GLN A 1 111 ? 17.249 -4.996 -1.443 1.00 95.62 111 GLN A N 1
ATOM 918 C CA . GLN A 1 111 ? 16.433 -4.532 -2.565 1.00 95.62 111 GLN A CA 1
ATOM 919 C C . GLN A 1 111 ? 14.958 -4.455 -2.178 1.00 95.62 111 GLN A C 1
ATOM 921 O O . GLN A 1 111 ? 14.341 -3.421 -2.405 1.00 95.62 111 GLN A O 1
ATOM 926 N N . ILE A 1 112 ? 14.420 -5.482 -1.509 1.00 95.31 112 ILE A N 1
ATOM 927 C CA . ILE A 1 112 ? 13.036 -5.471 -1.007 1.00 95.31 112 ILE A CA 1
ATOM 928 C C . ILE A 1 112 ? 12.805 -4.254 -0.104 1.00 95.31 112 ILE A C 1
ATOM 930 O O . ILE A 1 112 ? 11.869 -3.489 -0.320 1.00 95.31 112 ILE A O 1
ATOM 934 N N . ASN A 1 113 ? 13.700 -4.001 0.853 1.00 94.44 113 ASN A N 1
ATOM 935 C CA . ASN A 1 113 ? 13.598 -2.839 1.735 1.00 94.44 113 ASN A CA 1
ATOM 936 C C . ASN A 1 113 ? 13.638 -1.506 0.970 1.00 94.44 113 ASN A C 1
ATOM 938 O O . ASN A 1 113 ? 12.935 -0.568 1.345 1.00 94.44 113 ASN A O 1
ATOM 942 N N . ALA A 1 114 ? 14.444 -1.403 -0.091 1.00 95.56 114 ALA A N 1
ATOM 943 C CA . ALA A 1 114 ? 14.458 -0.224 -0.953 1.00 95.56 114 ALA A CA 1
ATOM 944 C C . ALA A 1 114 ? 13.131 -0.067 -1.711 1.00 95.56 114 ALA A C 1
ATOM 946 O O . ALA A 1 114 ? 12.581 1.033 -1.746 1.00 95.56 114 ALA A O 1
ATOM 947 N N . TYR A 1 115 ? 12.581 -1.164 -2.239 1.00 96.81 115 TYR A N 1
ATOM 948 C CA . TYR A 1 115 ? 11.296 -1.160 -2.931 1.00 96.81 115 TYR A CA 1
ATOM 949 C C . TYR A 1 115 ? 10.151 -0.726 -2.020 1.00 96.81 115 TYR A C 1
ATOM 951 O O . TYR A 1 115 ? 9.361 0.127 -2.416 1.00 96.81 115 TYR A O 1
ATOM 959 N N . LEU A 1 116 ? 10.094 -1.239 -0.788 1.00 96.38 116 LEU A N 1
ATOM 960 C CA . LEU A 1 116 ? 9.069 -0.865 0.190 1.00 96.38 116 LEU A CA 1
ATOM 961 C C . LEU A 1 116 ? 9.096 0.634 0.514 1.00 96.38 116 LEU A C 1
ATOM 963 O O . LEU A 1 116 ? 8.046 1.265 0.535 1.00 96.38 116 LEU A O 1
ATOM 967 N N . ARG A 1 117 ? 10.286 1.231 0.679 1.00 95.69 117 ARG A N 1
ATOM 968 C CA . ARG A 1 117 ? 10.417 2.680 0.936 1.00 95.69 117 ARG A CA 1
ATOM 969 C C . ARG A 1 117 ? 9.884 3.544 -0.206 1.00 95.69 117 ARG A C 1
ATOM 971 O O . ARG A 1 117 ? 9.382 4.634 0.046 1.00 95.69 117 ARG A O 1
ATOM 978 N N . GLN A 1 118 ? 10.024 3.089 -1.449 1.00 95.38 118 GLN A N 1
ATOM 979 C CA . GLN A 1 118 ? 9.467 3.789 -2.610 1.00 95.38 118 GLN A CA 1
ATOM 980 C C . GLN A 1 118 ? 7.954 3.560 -2.722 1.00 95.38 118 GLN A C 1
ATOM 982 O O . GLN A 1 118 ? 7.199 4.497 -2.976 1.00 95.38 118 GLN A O 1
ATOM 987 N N . LEU A 1 119 ? 7.485 2.335 -2.452 1.00 97.12 119 LEU A N 1
ATOM 988 C CA . LEU A 1 119 ? 6.053 2.024 -2.417 1.00 97.12 119 LEU A CA 1
ATOM 989 C C . LEU A 1 119 ? 5.309 2.829 -1.344 1.00 97.12 119 LEU A C 1
ATOM 991 O O . LEU A 1 119 ? 4.169 3.220 -1.579 1.00 97.12 119 LEU A O 1
ATOM 995 N N . ASP A 1 120 ? 5.938 3.154 -0.213 1.00 94.19 120 ASP A N 1
ATOM 996 C CA . ASP A 1 120 ? 5.344 4.020 0.819 1.00 94.19 120 ASP A CA 1
ATOM 997 C C . ASP A 1 120 ? 4.952 5.417 0.293 1.00 94.19 120 ASP A C 1
ATOM 999 O O . ASP A 1 120 ? 4.048 6.045 0.839 1.00 94.19 120 ASP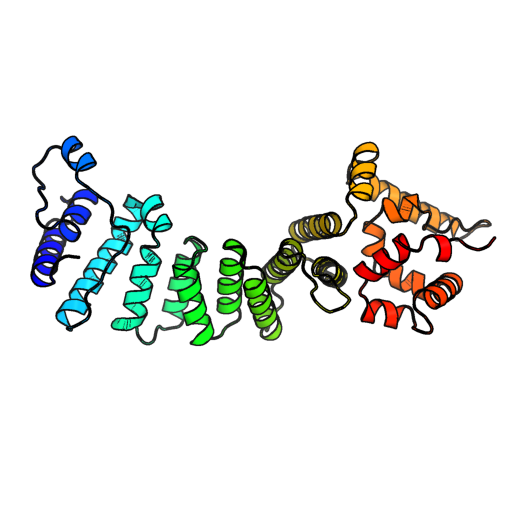 A O 1
ATOM 1003 N N . GLN A 1 121 ? 5.576 5.892 -0.791 1.00 93.25 121 GLN A N 1
ATOM 1004 C CA . GLN A 1 121 ? 5.259 7.179 -1.431 1.00 93.25 121 GLN A CA 1
ATOM 1005 C C . GLN A 1 121 ? 4.137 7.060 -2.480 1.00 93.25 121 GLN A C 1
ATOM 1007 O O . GLN A 1 121 ? 3.535 8.057 -2.897 1.00 93.25 121 GLN A O 1
ATOM 1012 N N . CYS A 1 122 ? 3.835 5.836 -2.910 1.00 96.19 122 CYS A N 1
ATOM 1013 C CA . CYS A 1 122 ? 2.827 5.542 -3.920 1.00 96.19 122 CYS A CA 1
ATOM 1014 C C . CYS A 1 122 ? 1.406 5.616 -3.340 1.00 96.19 122 CYS A C 1
ATOM 1016 O O . CYS A 1 122 ? 1.207 5.599 -2.123 1.00 96.19 122 CYS A O 1
ATOM 1018 N N . LEU A 1 123 ? 0.401 5.729 -4.214 1.00 96.50 123 LEU A N 1
ATOM 1019 C CA . LEU A 1 123 ? -1.002 5.699 -3.787 1.00 96.50 123 LEU A CA 1
ATOM 1020 C C . LEU A 1 123 ? -1.400 4.294 -3.333 1.00 96.50 123 LEU A C 1
ATOM 1022 O O . LEU A 1 123 ? -0.917 3.294 -3.865 1.00 96.50 123 LEU A O 1
ATOM 1026 N N . ASP A 1 124 ? -2.324 4.232 -2.383 1.00 96.81 124 ASP A N 1
ATOM 1027 C CA . ASP A 1 124 ? -2.901 2.988 -1.881 1.00 96.81 124 ASP A CA 1
ATOM 1028 C C . ASP A 1 124 ? -3.946 2.459 -2.875 1.00 96.81 124 ASP A C 1
ATOM 1030 O O . ASP A 1 124 ? -5.150 2.616 -2.717 1.00 96.81 124 ASP A O 1
ATOM 1034 N N . GLN A 1 125 ? -3.452 1.888 -3.972 1.00 94.69 125 GLN A N 1
ATOM 1035 C CA . GLN A 1 125 ? -4.240 1.356 -5.084 1.00 94.69 125 GLN A CA 1
ATOM 1036 C C . GLN A 1 125 ? -3.748 -0.036 -5.495 1.00 94.69 125 GLN A C 1
ATOM 1038 O O . GLN A 1 125 ? -2.653 -0.455 -5.113 1.00 94.69 125 GLN A O 1
ATOM 1043 N N . ALA A 1 126 ? -4.543 -0.739 -6.310 1.00 96.06 126 ALA A N 1
ATOM 1044 C CA . ALA A 1 126 ? -4.306 -2.138 -6.678 1.00 96.06 126 ALA A CA 1
ATOM 1045 C C . ALA A 1 126 ? -2.854 -2.457 -7.108 1.00 96.06 126 ALA A C 1
ATOM 1047 O O . ALA A 1 126 ? -2.293 -3.380 -6.532 1.00 96.06 126 ALA A O 1
ATOM 1048 N N . PRO A 1 127 ? -2.170 -1.674 -7.974 1.00 96.75 127 PRO A N 1
ATOM 1049 C CA . PRO A 1 127 ? -0.770 -1.944 -8.330 1.00 96.75 127 PRO A CA 1
ATOM 1050 C C . PRO A 1 127 ? 0.199 -2.040 -7.139 1.00 96.75 127 PRO A C 1
ATOM 1052 O O . PRO A 1 127 ? 1.033 -2.944 -7.090 1.00 96.75 127 PRO A O 1
ATOM 1055 N N . LYS A 1 128 ? 0.083 -1.131 -6.162 1.00 98.06 128 LYS A N 1
ATOM 1056 C CA . LYS A 1 128 ? 0.888 -1.159 -4.932 1.00 98.06 128 LYS A CA 1
ATOM 1057 C C . LYS A 1 128 ? 0.502 -2.358 -4.070 1.00 98.06 128 LYS A C 1
ATOM 1059 O O . LYS A 1 128 ? 1.377 -3.066 -3.575 1.00 98.06 128 LYS A O 1
ATOM 1064 N N . ILE A 1 129 ? -0.800 -2.591 -3.905 1.00 98.25 129 ILE A N 1
ATOM 1065 C CA . ILE A 1 129 ? -1.339 -3.692 -3.098 1.00 98.25 129 ILE A CA 1
ATOM 1066 C C . ILE A 1 129 ? -0.882 -5.050 -3.647 1.00 98.25 129 ILE A C 1
ATOM 1068 O O . ILE A 1 129 ? -0.428 -5.887 -2.873 1.00 98.25 129 ILE A O 1
ATOM 1072 N N . ASP A 1 130 ? -0.925 -5.255 -4.964 1.00 97.69 130 ASP A N 1
ATOM 1073 C CA . ASP A 1 130 ? -0.512 -6.502 -5.616 1.00 97.69 130 ASP A CA 1
ATOM 1074 C C . ASP A 1 130 ? 0.981 -6.788 -5.399 1.00 97.69 130 ASP A C 1
ATOM 1076 O O . ASP A 1 130 ? 1.360 -7.916 -5.079 1.00 97.69 130 ASP A O 1
ATOM 1080 N N . LEU A 1 131 ? 1.834 -5.761 -5.489 1.00 98.25 131 LEU A N 1
ATOM 1081 C CA . LEU A 1 131 ? 3.266 -5.878 -5.190 1.00 98.25 131 LEU A CA 1
ATOM 1082 C C . LEU A 1 131 ? 3.527 -6.204 -3.715 1.00 98.25 131 LEU A C 1
ATOM 1084 O O . LEU A 1 131 ? 4.338 -7.073 -3.399 1.00 98.25 131 LEU A O 1
ATOM 1088 N N . LEU A 1 132 ? 2.832 -5.535 -2.795 1.00 98.25 132 LEU A N 1
ATOM 1089 C CA . LEU A 1 132 ? 2.962 -5.809 -1.363 1.00 98.25 132 LEU A CA 1
ATOM 1090 C C . LEU A 1 132 ? 2.448 -7.206 -1.002 1.00 98.25 132 LEU A C 1
ATOM 1092 O O . LEU A 1 132 ? 3.049 -7.890 -0.173 1.00 98.25 132 LEU A O 1
ATOM 1096 N N . LYS A 1 133 ? 1.386 -7.664 -1.669 1.00 97.69 133 LYS A N 1
ATOM 1097 C CA . LYS A 1 133 ? 0.873 -9.028 -1.554 1.00 97.69 133 LYS A CA 1
ATOM 1098 C C . LYS A 1 133 ? 1.898 -10.045 -2.045 1.00 97.69 133 LYS A C 1
ATOM 1100 O O . LYS A 1 133 ? 2.145 -11.016 -1.335 1.00 97.69 133 LYS A O 1
ATOM 1105 N N . TYR A 1 134 ? 2.543 -9.796 -3.186 1.00 96.19 134 TYR A N 1
ATOM 1106 C CA . TYR A 1 134 ? 3.654 -10.616 -3.674 1.00 96.19 134 TYR A CA 1
ATOM 1107 C C . TYR A 1 134 ? 4.775 -10.718 -2.627 1.00 96.19 134 TYR A C 1
ATOM 1109 O O . TYR A 1 134 ? 5.186 -11.821 -2.266 1.00 96.19 134 TYR A O 1
ATOM 1117 N N . PHE A 1 135 ? 5.222 -9.594 -2.055 1.00 96.62 135 PHE A N 1
ATOM 1118 C CA . PHE A 1 135 ? 6.266 -9.622 -1.025 1.00 96.62 135 PHE A CA 1
ATOM 1119 C C . PHE A 1 135 ? 5.846 -10.384 0.235 1.00 96.62 135 PHE A C 1
ATOM 1121 O O . PHE A 1 135 ? 6.650 -11.143 0.771 1.00 96.62 135 PHE A O 1
ATOM 1128 N N . GLN A 1 136 ? 4.602 -10.237 0.694 1.00 96.25 136 GLN A N 1
ATOM 1129 C CA . GLN A 1 136 ? 4.111 -10.975 1.858 1.00 96.25 136 GLN A CA 1
ATOM 1130 C C . GLN A 1 136 ? 3.988 -12.484 1.591 1.00 96.25 136 GLN A C 1
ATOM 1132 O O . GLN A 1 136 ? 4.259 -13.283 2.483 1.00 96.25 136 GLN A O 1
ATOM 1137 N N . GLN A 1 137 ? 3.606 -12.888 0.376 1.00 95.81 137 GLN A N 1
ATOM 1138 C CA . GLN A 1 137 ? 3.467 -14.300 0.003 1.00 95.81 137 GLN A CA 1
ATOM 1139 C C . GLN A 1 137 ? 4.817 -15.004 -0.169 1.00 95.81 137 GLN A C 1
ATOM 1141 O O . GLN A 1 137 ? 4.967 -16.147 0.255 1.00 95.81 137 GLN A O 1
ATOM 1146 N N . HIS A 1 138 ? 5.796 -14.333 -0.778 1.00 94.19 138 HIS A N 1
ATOM 1147 C CA . HIS A 1 138 ? 7.095 -14.934 -1.092 1.00 94.19 138 HIS A CA 1
ATOM 1148 C C . HIS A 1 138 ? 8.156 -14.715 -0.006 1.00 94.19 138 HIS A C 1
ATOM 1150 O O . HIS A 1 138 ? 9.080 -15.516 0.119 1.00 94.19 138 HIS A O 1
ATOM 1156 N N . TYR A 1 139 ? 8.022 -13.655 0.792 1.00 93.75 139 TYR A N 1
ATOM 1157 C CA . TYR A 1 139 ? 8.982 -13.266 1.824 1.00 93.75 139 TYR A CA 1
ATOM 1158 C C . TYR A 1 139 ? 8.245 -12.865 3.112 1.00 93.75 139 TYR A C 1
ATOM 1160 O O . TYR A 1 139 ? 8.340 -11.713 3.525 1.00 93.75 139 TYR A O 1
ATOM 1168 N N . PRO A 1 140 ? 7.468 -13.749 3.757 1.00 94.44 140 PRO A N 1
ATOM 1169 C CA . PRO A 1 140 ? 6.601 -13.363 4.868 1.00 94.44 140 PRO A CA 1
ATOM 1170 C C . PRO A 1 140 ? 7.390 -12.717 6.013 1.00 94.44 140 PRO A C 1
ATOM 1172 O O . PRO A 1 140 ? 8.331 -13.296 6.555 1.00 94.44 140 PRO A O 1
ATOM 1175 N N . SER A 1 141 ? 6.998 -11.501 6.393 1.00 94.81 141 SER A N 1
ATOM 1176 C CA . SER A 1 141 ? 7.576 -10.792 7.534 1.00 94.81 141 SER A CA 1
ATOM 1177 C C . SER A 1 141 ? 6.558 -9.835 8.141 1.00 94.81 141 SER A C 1
ATOM 1179 O O . SER A 1 141 ? 5.648 -9.356 7.465 1.00 94.81 141 SER A O 1
ATOM 1181 N N . THR A 1 142 ? 6.721 -9.509 9.421 1.00 95.12 142 THR A N 1
ATOM 1182 C CA . THR A 1 142 ? 5.840 -8.550 10.105 1.00 95.12 142 THR A CA 1
ATOM 1183 C C . THR A 1 142 ? 5.863 -7.179 9.433 1.00 95.12 142 THR A C 1
ATOM 1185 O O . THR A 1 142 ? 4.827 -6.530 9.323 1.00 95.12 142 THR A O 1
ATOM 1188 N N . GLN A 1 143 ? 7.016 -6.760 8.905 1.00 94.62 143 GLN A N 1
ATOM 1189 C CA . GLN A 1 143 ? 7.155 -5.521 8.142 1.00 94.62 143 GLN A CA 1
ATOM 1190 C C . GLN A 1 143 ? 6.319 -5.543 6.854 1.00 94.62 143 GLN A C 1
ATOM 1192 O O . GLN A 1 143 ? 5.649 -4.557 6.550 1.00 94.62 143 GLN A O 1
ATOM 1197 N N . HIS A 1 144 ? 6.340 -6.650 6.109 1.00 96.75 144 HIS A N 1
ATOM 1198 C CA . HIS A 1 144 ? 5.589 -6.779 4.858 1.00 96.75 144 HIS A CA 1
ATOM 1199 C C . HIS A 1 144 ? 4.082 -6.824 5.114 1.00 96.75 144 HIS A C 1
ATOM 1201 O O . HIS A 1 144 ? 3.336 -6.089 4.468 1.00 96.75 144 HIS A O 1
ATOM 1207 N N . ALA A 1 145 ? 3.645 -7.588 6.117 1.00 97.44 145 ALA A N 1
ATOM 1208 C CA . ALA A 1 145 ? 2.248 -7.629 6.533 1.00 97.44 145 ALA A CA 1
ATOM 1209 C C . ALA A 1 145 ? 1.738 -6.248 6.970 1.00 97.44 145 ALA A C 1
ATOM 1211 O O . ALA A 1 145 ? 0.679 -5.819 6.524 1.00 97.44 145 ALA A O 1
ATOM 1212 N N . ILE A 1 146 ? 2.512 -5.496 7.763 1.00 97.31 146 ILE A N 1
ATOM 1213 C CA . ILE A 1 146 ? 2.139 -4.133 8.178 1.00 97.31 146 ILE A CA 1
ATOM 1214 C C . ILE A 1 146 ? 2.065 -3.179 6.977 1.00 97.31 146 ILE A C 1
ATOM 1216 O O . ILE A 1 146 ? 1.151 -2.357 6.914 1.00 97.31 146 ILE A O 1
ATOM 1220 N N . ALA A 1 147 ? 3.006 -3.254 6.030 1.00 97.38 147 ALA A N 1
ATOM 1221 C CA . ALA A 1 147 ? 2.982 -2.416 4.828 1.00 97.38 147 ALA A CA 1
ATOM 1222 C C . ALA A 1 147 ? 1.755 -2.716 3.947 1.00 97.38 147 ALA A C 1
ATOM 1224 O O . ALA A 1 147 ? 1.075 -1.797 3.478 1.00 97.38 147 ALA A O 1
ATOM 1225 N N . LEU A 1 148 ? 1.433 -4.001 3.776 1.00 98.44 148 LEU A N 1
ATOM 1226 C CA . LEU A 1 148 ? 0.245 -4.451 3.059 1.00 98.44 148 LEU A CA 1
ATOM 1227 C C . LEU A 1 148 ? -1.042 -4.011 3.773 1.00 98.44 148 LEU A C 1
ATOM 1229 O O . LEU A 1 148 ? -1.926 -3.448 3.133 1.00 98.44 148 LEU A O 1
ATOM 1233 N N . ALA A 1 149 ? -1.115 -4.176 5.096 1.00 98.31 149 ALA A N 1
ATOM 1234 C CA . ALA A 1 149 ? -2.253 -3.756 5.912 1.00 98.31 149 ALA A CA 1
ATOM 1235 C C . ALA A 1 149 ? -2.530 -2.251 5.792 1.00 98.31 149 ALA A C 1
ATOM 1237 O O . ALA A 1 149 ? -3.669 -1.846 5.568 1.00 98.31 149 ALA A O 1
ATOM 1238 N N . LYS A 1 150 ? -1.479 -1.421 5.866 1.00 97.88 150 LYS A N 1
ATOM 1239 C CA . LYS A 1 150 ? -1.585 0.033 5.667 1.00 97.88 150 LYS A CA 1
ATOM 1240 C C . LYS A 1 150 ? -2.165 0.377 4.298 1.00 97.88 150 LYS A C 1
ATOM 1242 O O . LYS A 1 150 ? -3.024 1.246 4.210 1.00 97.88 150 LYS A O 1
ATOM 1247 N N . SER A 1 151 ? -1.719 -0.319 3.255 1.00 98.06 151 SER A N 1
ATOM 1248 C CA . SER A 1 151 ? -2.174 -0.064 1.885 1.00 98.06 151 SER A CA 1
ATOM 1249 C C . SER A 1 151 ? -3.618 -0.516 1.670 1.00 98.06 151 SER A C 1
ATOM 1251 O O . SER A 1 151 ? -4.385 0.180 1.018 1.00 98.06 151 SER A O 1
ATOM 1253 N N . TYR A 1 152 ? -4.030 -1.635 2.274 1.00 98.56 152 TYR A N 1
ATOM 1254 C CA . TYR A 1 152 ? -5.440 -2.022 2.302 1.00 98.56 152 TYR A CA 1
ATOM 1255 C C . TYR A 1 152 ? -6.300 -0.988 3.032 1.00 98.56 152 TYR A C 1
ATOM 1257 O O . TYR A 1 152 ? -7.334 -0.583 2.510 1.00 98.56 152 TYR A O 1
ATOM 1265 N N . ALA A 1 153 ? -5.863 -0.512 4.201 1.00 97.62 153 ALA A N 1
ATOM 1266 C CA . ALA A 1 153 ? -6.595 0.494 4.967 1.00 97.62 153 ALA A CA 1
ATOM 1267 C C . ALA A 1 153 ? -6.712 1.832 4.216 1.00 97.62 153 ALA A C 1
ATOM 1269 O O . ALA A 1 153 ? -7.778 2.444 4.230 1.00 97.62 153 ALA A O 1
ATOM 1270 N N . GLY A 1 154 ? -5.645 2.270 3.536 1.00 96.88 154 GLY A N 1
ATOM 1271 C CA . GLY A 1 154 ? -5.652 3.469 2.690 1.00 96.88 154 GLY A CA 1
ATOM 1272 C C . GLY A 1 154 ? -6.558 3.349 1.460 1.00 96.88 154 GLY A C 1
ATOM 1273 O O . GLY A 1 154 ? -7.085 4.354 0.993 1.00 96.88 154 GLY A O 1
ATOM 1274 N N . ALA A 1 155 ? -6.796 2.123 0.987 1.00 96.62 155 ALA A N 1
ATOM 1275 C CA . ALA A 1 155 ? -7.771 1.796 -0.053 1.00 96.62 155 ALA A CA 1
ATOM 1276 C C . ALA A 1 155 ? -9.181 1.487 0.498 1.00 96.62 155 ALA A C 1
ATOM 1278 O O . ALA A 1 155 ? -10.015 0.963 -0.240 1.00 96.62 155 ALA A O 1
ATOM 1279 N N . GLU A 1 156 ? -9.431 1.745 1.788 1.00 96.69 156 GLU A N 1
ATOM 1280 C CA . GLU A 1 156 ? -10.693 1.459 2.496 1.00 96.69 156 GLU A CA 1
ATOM 1281 C C . GLU A 1 156 ? -11.090 -0.038 2.508 1.00 96.69 156 GLU A C 1
ATOM 1283 O O . GLU A 1 156 ? -12.228 -0.411 2.788 1.00 96.69 156 GLU A O 1
ATOM 1288 N N . GLN A 1 157 ? -10.133 -0.938 2.263 1.00 97.44 157 GLN A N 1
ATOM 1289 C CA . GLN A 1 157 ? -10.298 -2.395 2.311 1.00 97.44 157 GLN A CA 1
ATOM 1290 C C . GLN A 1 157 ? -10.026 -2.924 3.729 1.00 97.44 157 GLN A C 1
ATOM 1292 O O . GLN A 1 157 ? -9.063 -3.650 3.985 1.00 97.44 157 GLN A O 1
ATOM 1297 N N . TYR A 1 158 ? -10.865 -2.518 4.686 1.00 97.56 158 TYR A N 1
ATOM 1298 C CA . TYR A 1 158 ? -10.593 -2.720 6.115 1.00 97.56 158 TYR A CA 1
ATOM 1299 C C . TYR A 1 158 ? -10.555 -4.184 6.562 1.00 97.56 158 TYR A C 1
ATOM 1301 O O . TYR A 1 158 ? -9.784 -4.507 7.459 1.00 97.56 158 TYR A O 1
ATOM 1309 N N . THR A 1 159 ? -11.328 -5.081 5.943 1.00 96.62 159 THR A N 1
ATOM 1310 C CA . THR A 1 159 ? -11.296 -6.516 6.281 1.00 96.62 159 THR A CA 1
ATOM 1311 C C . THR A 1 159 ? -9.920 -7.116 6.001 1.00 96.62 159 THR A C 1
ATOM 1313 O O . THR A 1 159 ? -9.317 -7.713 6.887 1.00 96.62 159 THR A O 1
ATOM 1316 N N . GLN A 1 160 ? -9.376 -6.874 4.810 1.00 97.75 160 GLN A N 1
ATOM 1317 C CA . GLN A 1 160 ? -8.047 -7.343 4.429 1.00 97.75 160 GLN A CA 1
ATOM 1318 C C . GLN A 1 160 ? -6.954 -6.669 5.268 1.00 97.75 160 GLN A C 1
ATOM 1320 O O . GLN A 1 160 ? -5.970 -7.310 5.633 1.00 97.75 160 GLN A O 1
ATOM 1325 N N . ALA A 1 161 ? -7.120 -5.387 5.612 1.00 98.25 161 ALA A N 1
ATOM 1326 C CA . ALA A 1 161 ? -6.196 -4.699 6.510 1.00 98.25 161 ALA A CA 1
ATOM 1327 C C . ALA A 1 161 ? -6.156 -5.354 7.901 1.00 98.25 161 ALA A C 1
ATOM 1329 O O . ALA A 1 161 ? -5.071 -5.611 8.422 1.00 98.25 161 ALA A O 1
ATOM 1330 N N . ILE A 1 162 ? -7.326 -5.657 8.473 1.00 97.75 162 ILE A N 1
ATOM 1331 C CA . ILE A 1 162 ? -7.482 -6.335 9.767 1.00 97.75 162 ILE A CA 1
ATOM 1332 C C . ILE A 1 162 ? -6.767 -7.687 9.761 1.00 97.75 162 ILE A C 1
ATOM 1334 O O . ILE A 1 162 ? -5.925 -7.913 10.626 1.00 97.75 162 ILE A O 1
ATOM 1338 N N . GLU A 1 163 ? -7.009 -8.531 8.755 1.00 97.25 163 GLU A N 1
ATOM 1339 C CA . GLU A 1 163 ? -6.360 -9.846 8.635 1.00 97.25 163 GLU A CA 1
ATOM 1340 C C . GLU A 1 163 ? -4.827 -9.739 8.640 1.00 97.25 163 GLU A C 1
ATOM 1342 O O . GLU A 1 163 ? -4.134 -10.507 9.310 1.00 97.25 163 GLU A O 1
ATOM 1347 N N . GLN A 1 164 ? -4.275 -8.763 7.913 1.00 98.12 164 GLN A N 1
ATOM 1348 C CA . GLN A 1 164 ? -2.827 -8.568 7.836 1.00 98.12 164 GLN A CA 1
ATOM 1349 C C . GLN A 1 164 ? -2.238 -7.986 9.127 1.00 98.12 164 GLN A C 1
ATOM 1351 O O . GLN A 1 164 ? -1.136 -8.374 9.524 1.00 98.12 164 GLN A O 1
ATOM 1356 N N . TYR A 1 165 ? -2.953 -7.087 9.807 1.00 98.00 165 TYR A N 1
ATOM 1357 C CA . TYR A 1 165 ? -2.532 -6.594 11.117 1.00 98.00 165 TYR A CA 1
ATOM 1358 C C . TYR A 1 165 ? -2.544 -7.698 12.176 1.00 98.00 165 TYR A C 1
ATOM 1360 O O . TYR A 1 165 ? -1.572 -7.825 12.920 1.00 98.00 165 TYR A O 1
ATOM 1368 N N . GLU A 1 166 ? -3.591 -8.522 12.216 1.00 95.44 166 GLU A N 1
ATOM 1369 C CA . GLU A 1 166 ? -3.683 -9.661 13.134 1.00 95.44 166 GLU A CA 1
ATOM 1370 C C . GLU A 1 166 ? -2.563 -10.670 12.871 1.00 95.44 166 GLU A C 1
ATOM 1372 O O . GLU A 1 166 ? -1.873 -11.081 13.808 1.00 95.44 166 GLU A O 1
ATOM 1377 N N . TRP A 1 167 ? -2.300 -10.990 11.599 1.00 97.00 167 TRP A N 1
ATOM 1378 C CA . TRP A 1 167 ? -1.160 -11.825 11.222 1.00 97.00 167 TRP A CA 1
ATOM 1379 C C . TRP A 1 167 ? 0.161 -11.226 11.720 1.00 97.00 167 TRP A C 1
ATOM 1381 O O . TRP A 1 167 ? 0.968 -11.927 12.334 1.00 97.00 167 TRP A O 1
ATOM 1391 N N . ALA A 1 168 ? 0.382 -9.924 11.513 1.00 97.00 168 ALA A N 1
ATOM 1392 C CA . ALA A 1 168 ? 1.606 -9.258 11.949 1.00 97.00 168 ALA A CA 1
ATOM 1393 C C . ALA A 1 168 ? 1.772 -9.291 13.474 1.00 97.00 168 ALA A C 1
ATOM 1395 O O . ALA A 1 168 ? 2.880 -9.522 13.953 1.00 97.00 168 ALA A O 1
ATOM 1396 N N . MET A 1 169 ? 0.690 -9.095 14.234 1.00 93.69 169 MET A N 1
ATOM 1397 C CA . MET A 1 169 ? 0.703 -9.149 15.698 1.00 93.69 169 MET A CA 1
ATOM 1398 C C . MET A 1 169 ? 1.024 -10.552 16.225 1.00 93.69 169 MET A C 1
ATOM 1400 O O . MET A 1 169 ? 1.782 -10.670 17.185 1.00 93.69 169 MET A O 1
ATOM 1404 N N . GLN A 1 170 ? 0.517 -11.608 15.581 1.00 93.50 170 GLN A N 1
ATOM 1405 C CA . GLN A 1 170 ? 0.813 -13.001 15.951 1.00 93.50 170 GLN A CA 1
ATOM 1406 C C . GLN A 1 170 ? 2.284 -13.387 15.731 1.00 93.50 170 GLN A C 1
ATOM 1408 O O . GLN A 1 170 ? 2.807 -14.243 16.439 1.00 93.50 170 GLN A O 1
ATOM 1413 N N . HIS A 1 171 ? 2.954 -12.756 14.763 1.00 93.81 171 HIS A N 1
ATOM 1414 C CA . HIS A 1 171 ? 4.334 -13.073 14.377 1.00 93.81 171 HIS A CA 1
ATOM 1415 C C . HIS A 1 171 ? 5.355 -12.031 14.868 1.00 93.81 171 HIS A C 1
ATOM 1417 O O . HIS A 1 171 ? 6.545 -12.121 14.555 1.00 93.81 171 HIS A O 1
ATOM 1423 N N . ALA A 1 172 ? 4.913 -11.019 15.616 1.00 91.00 172 ALA A N 1
ATOM 1424 C CA . ALA A 1 172 ? 5.774 -9.967 16.133 1.00 91.00 172 ALA A CA 1
ATOM 1425 C C . ALA A 1 172 ? 6.615 -10.450 17.318 1.00 91.00 172 ALA A C 1
ATOM 1427 O O . ALA A 1 172 ? 6.103 -10.972 18.302 1.00 91.00 172 ALA A O 1
ATOM 1428 N N . THR A 1 173 ? 7.924 -10.202 17.253 1.00 88.12 173 THR A N 1
ATOM 1429 C CA . THR A 1 173 ? 8.842 -10.420 18.383 1.00 88.12 173 THR A CA 1
ATOM 1430 C C . THR A 1 173 ? 8.777 -9.296 19.413 1.00 88.12 173 THR A C 1
ATOM 1432 O O . THR A 1 173 ? 9.158 -9.490 20.565 1.00 88.12 173 THR A O 1
ATOM 1435 N N . GLN A 1 174 ? 8.313 -8.112 19.004 1.00 85.56 174 GLN A N 1
ATOM 1436 C CA . GLN A 1 174 ? 8.173 -6.935 19.854 1.00 85.56 174 GLN A CA 1
ATOM 1437 C C . GLN A 1 174 ? 6.855 -6.209 19.561 1.00 85.56 174 GLN A C 1
ATOM 1439 O O . GLN A 1 174 ? 6.417 -6.184 18.407 1.00 85.56 174 GLN A O 1
ATOM 1444 N N . PRO A 1 175 ? 6.240 -5.570 20.571 1.00 85.25 175 PRO A N 1
ATOM 1445 C CA . PRO A 1 175 ? 5.053 -4.752 20.366 1.00 85.25 175 PRO A CA 1
ATOM 1446 C C . PRO A 1 175 ? 5.322 -3.615 19.374 1.00 85.25 175 PRO A C 1
ATOM 1448 O O . PRO A 1 175 ? 6.318 -2.902 19.487 1.00 85.25 175 PRO A O 1
ATOM 1451 N N . ASN A 1 176 ? 4.406 -3.414 18.428 1.00 90.56 176 ASN A N 1
ATOM 1452 C CA . ASN A 1 176 ? 4.429 -2.276 17.515 1.00 90.56 176 ASN A CA 1
ATOM 1453 C C . ASN A 1 176 ? 3.180 -1.423 17.744 1.00 90.56 176 ASN A C 1
ATOM 1455 O O . ASN A 1 176 ? 2.112 -1.701 17.202 1.00 90.56 176 ASN A O 1
ATOM 1459 N N . GLU A 1 177 ? 3.328 -0.381 18.557 1.00 91.31 177 GLU A N 1
ATOM 1460 C CA . GLU A 1 177 ? 2.223 0.491 18.964 1.00 91.31 177 GLU A CA 1
ATOM 1461 C C . GLU A 1 177 ? 1.565 1.216 17.779 1.00 91.31 177 GLU A C 1
ATOM 1463 O O . GLU A 1 177 ? 0.344 1.356 17.724 1.00 91.31 177 GLU A O 1
ATOM 1468 N N . VAL A 1 178 ? 2.357 1.620 16.782 1.00 92.81 178 VAL A N 1
ATOM 1469 C CA . VAL A 1 178 ? 1.838 2.279 15.575 1.00 92.81 178 VAL A CA 1
ATOM 1470 C C . VAL A 1 178 ? 0.945 1.322 14.784 1.00 92.81 178 VAL A C 1
ATOM 1472 O O . VAL A 1 178 ? -0.137 1.708 14.345 1.00 92.81 178 VAL A O 1
ATOM 1475 N N . ALA A 1 179 ? 1.379 0.070 14.614 1.00 94.31 179 ALA A N 1
ATOM 1476 C CA . ALA A 1 179 ? 0.576 -0.956 13.955 1.00 94.31 179 ALA A CA 1
ATOM 1477 C C . ALA A 1 179 ? -0.673 -1.313 14.774 1.00 94.31 179 ALA A C 1
ATOM 1479 O O . ALA A 1 179 ? -1.745 -1.464 14.196 1.00 94.31 179 ALA A O 1
ATOM 1480 N N . PHE A 1 180 ? -0.561 -1.366 16.104 1.00 94.06 180 PHE A N 1
ATOM 1481 C CA . PHE A 1 180 ? -1.694 -1.594 17.001 1.00 94.06 180 PHE A CA 1
ATOM 1482 C C . PHE A 1 180 ? -2.773 -0.512 16.855 1.00 94.06 180 PHE A C 1
ATOM 1484 O O . PHE A 1 180 ? -3.939 -0.830 16.638 1.00 94.06 180 PHE A O 1
ATOM 1491 N N . PHE A 1 181 ? -2.412 0.775 16.894 1.00 94.50 181 PHE A N 1
ATOM 1492 C CA . PHE A 1 181 ? -3.404 1.836 16.698 1.00 94.50 181 PHE A CA 1
ATOM 1493 C C . PHE A 1 181 ? -3.979 1.848 15.279 1.00 94.50 181 PHE A C 1
ATOM 1495 O O . PHE A 1 181 ? -5.155 2.162 15.103 1.00 94.50 181 PHE A O 1
ATOM 1502 N N . ALA A 1 182 ? -3.193 1.497 14.260 1.00 95.81 182 ALA A N 1
ATOM 1503 C CA . ALA A 1 182 ? -3.704 1.377 12.896 1.00 95.81 182 ALA A CA 1
ATOM 1504 C C . ALA A 1 182 ? -4.729 0.233 12.765 1.00 95.81 182 ALA A C 1
ATOM 1506 O O . ALA A 1 182 ? -5.786 0.427 12.167 1.00 95.81 182 ALA A O 1
ATOM 1507 N N . TYR A 1 183 ? -4.463 -0.908 13.401 1.00 97.19 183 TYR A N 1
ATOM 1508 C CA . TYR A 1 183 ? -5.392 -2.031 13.510 1.00 97.19 183 TYR A CA 1
ATOM 1509 C C . TYR A 1 183 ? -6.707 -1.640 14.195 1.00 97.19 183 TYR A C 1
ATOM 1511 O O . TYR A 1 183 ? -7.782 -1.826 13.626 1.00 97.19 183 TYR A O 1
ATOM 1519 N N . VAL A 1 184 ? -6.621 -1.014 15.372 1.00 94.69 184 VAL A N 1
ATOM 1520 C CA . VAL A 1 184 ? -7.793 -0.534 16.120 1.00 94.69 184 VAL A CA 1
ATOM 1521 C C . VAL A 1 184 ? -8.615 0.451 15.283 1.00 94.69 184 VAL A C 1
ATOM 1523 O O . VAL A 1 184 ? -9.840 0.369 15.252 1.00 94.69 184 VAL A O 1
ATOM 1526 N N . ASN A 1 185 ? -7.963 1.352 14.544 1.00 95.81 185 ASN A N 1
ATOM 1527 C CA . ASN A 1 185 ? -8.673 2.258 13.644 1.00 95.81 185 ASN A CA 1
ATOM 1528 C C . ASN A 1 185 ? -9.383 1.516 12.502 1.00 95.81 185 ASN A C 1
ATOM 1530 O O . ASN A 1 185 ? -10.491 1.909 12.154 1.00 95.81 185 ASN A O 1
ATOM 1534 N N . CYS A 1 186 ? -8.814 0.439 11.951 1.00 97.06 186 CYS A N 1
ATOM 1535 C CA . CYS A 1 186 ? -9.498 -0.359 10.926 1.00 97.06 186 CYS A CA 1
ATOM 1536 C C . CYS A 1 186 ? -10.792 -0.990 11.459 1.00 97.06 186 CYS A C 1
ATOM 1538 O O . CYS A 1 186 ? -11.806 -0.948 10.768 1.00 97.06 186 CYS A O 1
ATOM 1540 N N . LEU A 1 187 ? -10.787 -1.498 12.698 1.00 94.75 187 LEU A N 1
ATOM 1541 C CA . LEU A 1 187 ? -11.996 -1.995 13.369 1.00 94.75 187 LEU A CA 1
ATOM 1542 C C . LEU A 1 187 ? -13.056 -0.884 13.498 1.00 94.75 187 LEU A C 1
ATOM 1544 O O . LEU A 1 187 ? -14.211 -1.063 13.111 1.00 94.75 187 LEU A O 1
ATOM 1548 N N . ILE A 1 188 ? -12.649 0.300 13.966 1.00 91.31 188 ILE A N 1
ATOM 1549 C CA . ILE A 1 188 ? -13.548 1.455 14.139 1.00 91.31 188 ILE A CA 1
ATOM 1550 C C . ILE A 1 188 ? -14.141 1.938 12.806 1.00 91.31 188 ILE A C 1
ATOM 1552 O O . ILE A 1 188 ? -15.270 2.421 12.795 1.00 91.31 188 ILE A O 1
ATOM 1556 N N . GLN A 1 189 ? -13.402 1.845 11.696 1.00 94.19 189 GLN A N 1
ATOM 1557 C CA . GLN A 1 189 ? -13.901 2.244 10.374 1.00 94.19 189 GLN A CA 1
ATOM 1558 C C . GLN A 1 189 ? -14.794 1.179 9.732 1.00 94.19 189 GLN A C 1
ATOM 1560 O O . GLN A 1 189 ? -15.783 1.525 9.093 1.00 94.19 189 GLN A O 1
ATOM 1565 N N . ARG A 1 190 ? -14.483 -0.112 9.913 1.00 93.75 190 ARG A N 1
ATOM 1566 C CA . ARG A 1 190 ? -15.272 -1.203 9.326 1.00 93.75 190 ARG A CA 1
ATOM 1567 C C . ARG A 1 190 ? -16.670 -1.312 9.943 1.00 93.75 190 ARG A C 1
ATOM 1569 O O . ARG A 1 190 ? -17.618 -1.574 9.209 1.00 93.75 190 ARG A O 1
ATOM 1576 N N . GLN A 1 191 ? -16.787 -1.116 11.260 1.00 86.31 191 GLN A N 1
ATOM 1577 C CA . GLN A 1 191 ? -18.052 -1.142 12.021 1.00 86.31 191 GLN A CA 1
ATOM 1578 C C . GLN A 1 191 ? -18.936 -2.376 11.754 1.00 86.31 191 GLN A C 1
ATOM 1580 O O . GLN A 1 191 ? -20.161 -2.277 11.698 1.00 86.31 191 GLN A O 1
ATOM 1585 N N . GLN A 1 192 ? -18.330 -3.552 11.595 1.00 88.25 192 GLN A N 1
ATOM 1586 C CA . GLN A 1 192 ? -19.047 -4.817 11.424 1.00 88.25 192 GLN A CA 1
ATOM 1587 C C . GLN A 1 192 ? -19.127 -5.597 12.744 1.00 88.25 192 GLN A C 1
ATOM 1589 O O . GLN A 1 192 ? -18.674 -5.143 13.798 1.00 88.25 192 GLN A O 1
ATOM 1594 N N . GLN A 1 193 ? -19.741 -6.780 12.700 1.00 80.62 193 GLN A N 1
ATOM 1595 C CA . GLN A 1 193 ? -19.620 -7.762 13.774 1.00 80.62 193 GLN A CA 1
ATOM 1596 C C . GLN A 1 193 ? -18.248 -8.436 13.684 1.00 80.62 193 GLN A C 1
ATOM 1598 O O . GLN A 1 193 ? -17.934 -9.070 12.679 1.00 80.62 193 GLN A O 1
ATOM 1603 N N . TYR A 1 194 ? -17.449 -8.307 14.743 1.00 77.88 194 TYR A N 1
ATOM 1604 C CA . TYR A 1 194 ? -16.174 -9.007 14.876 1.00 77.88 194 TYR A CA 1
ATOM 1605 C C . TYR A 1 194 ? -16.401 -10.500 15.150 1.00 77.88 194 TYR A C 1
ATOM 1607 O O . TYR A 1 194 ? -15.798 -11.363 14.518 1.00 77.88 194 TYR A O 1
ATOM 1615 N N . ARG A 1 195 ? -17.330 -10.802 16.066 1.00 80.19 195 ARG A N 1
ATOM 1616 C CA . ARG A 1 195 ? -17.901 -12.138 16.307 1.00 80.19 195 ARG A CA 1
ATOM 1617 C C . ARG A 1 195 ? -19.398 -12.014 16.604 1.00 80.19 195 ARG A C 1
ATOM 1619 O O . ARG A 1 195 ? -19.901 -10.901 16.717 1.00 80.19 195 ARG A O 1
ATOM 1626 N N . ALA A 1 196 ? -20.093 -13.147 16.736 1.00 71.00 196 ALA A N 1
ATOM 1627 C CA . ALA A 1 196 ? -21.559 -13.228 16.823 1.00 71.00 196 ALA A CA 1
ATOM 1628 C C . ALA A 1 196 ? -22.218 -12.214 17.784 1.00 71.00 196 ALA A C 1
ATOM 1630 O O . ALA A 1 196 ? -23.307 -11.723 17.502 1.00 71.00 196 ALA A O 1
ATOM 1631 N N . ASP A 1 197 ? -21.557 -11.883 18.891 1.00 70.56 197 ASP A N 1
ATOM 1632 C CA . ASP A 1 197 ? -22.045 -11.008 19.958 1.00 70.56 197 ASP A CA 1
ATOM 1633 C C . ASP A 1 197 ? -21.157 -9.774 20.213 1.00 70.56 197 ASP A C 1
ATOM 1635 O O . ASP A 1 197 ? -21.391 -9.019 21.156 1.00 70.56 197 ASP A O 1
ATOM 1639 N N . VAL A 1 198 ? -20.130 -9.536 19.392 1.00 71.56 198 VAL A N 1
ATOM 1640 C CA . VAL A 1 198 ? -19.174 -8.434 19.584 1.00 71.56 198 VAL A CA 1
ATOM 1641 C C . VAL A 1 198 ? -18.999 -7.653 18.298 1.00 71.56 198 VAL A C 1
ATOM 1643 O O . VAL A 1 198 ? -18.561 -8.196 17.286 1.00 71.56 198 VAL A O 1
ATOM 1646 N N . SER A 1 199 ? -19.292 -6.354 18.351 1.00 78.56 199 SER A N 1
ATOM 1647 C CA . SER A 1 199 ? -18.986 -5.436 17.256 1.00 78.56 199 SER A CA 1
ATOM 1648 C C . SER A 1 199 ? -17.495 -5.101 17.204 1.00 78.56 199 SER A C 1
ATOM 1650 O O . SER A 1 199 ? -16.803 -5.109 18.223 1.00 78.56 199 SER A O 1
ATOM 1652 N N . ASP A 1 200 ? -17.005 -4.738 16.022 1.00 83.69 200 ASP A N 1
ATOM 1653 C CA . ASP A 1 200 ? -15.636 -4.256 15.831 1.00 83.69 200 ASP A CA 1
ATOM 1654 C C . ASP A 1 200 ? -15.296 -3.110 16.787 1.00 83.69 200 ASP A C 1
ATOM 1656 O O . ASP A 1 200 ? -14.209 -3.068 17.358 1.00 83.69 200 ASP A O 1
ATOM 1660 N N . VAL A 1 201 ? -16.245 -2.194 17.000 1.00 80.00 201 VAL A N 1
ATOM 1661 C CA . VAL A 1 201 ? -16.060 -1.037 17.878 1.00 80.00 201 VAL A CA 1
ATOM 1662 C C . VAL A 1 201 ? -15.982 -1.461 19.350 1.00 80.00 201 VAL A C 1
ATOM 1664 O O . VAL A 1 201 ? -15.132 -0.959 20.084 1.00 80.00 201 VAL A O 1
ATOM 1667 N N . ALA A 1 202 ? -16.809 -2.418 19.786 1.00 71.81 202 ALA A N 1
ATOM 1668 C CA . ALA A 1 202 ? -16.736 -2.961 21.145 1.00 71.81 202 ALA A CA 1
ATOM 1669 C C . ALA A 1 202 ? -15.395 -3.667 21.396 1.00 71.81 202 ALA A C 1
ATOM 1671 O O . ALA A 1 202 ? -14.781 -3.485 22.450 1.00 71.81 202 ALA A O 1
ATOM 1672 N N . TYR A 1 203 ? -14.920 -4.430 20.410 1.00 80.94 203 TYR A N 1
ATOM 1673 C CA . TYR A 1 203 ? -13.623 -5.090 20.479 1.00 80.94 203 TYR A CA 1
ATOM 1674 C C . TYR A 1 203 ? -12.462 -4.086 20.483 1.00 80.94 203 TYR A C 1
ATOM 1676 O O . TYR A 1 203 ? -11.546 -4.202 21.294 1.00 80.94 203 TYR A O 1
ATOM 1684 N N . ALA A 1 204 ? -12.535 -3.042 19.656 1.00 82.38 204 ALA A N 1
ATOM 1685 C CA . ALA A 1 204 ? -11.567 -1.949 19.635 1.00 82.38 204 ALA A CA 1
ATOM 1686 C C . ALA A 1 204 ? -11.432 -1.255 21.003 1.00 82.38 204 ALA A C 1
ATOM 1688 O O . ALA A 1 204 ? -10.315 -0.983 21.444 1.00 82.38 204 ALA A O 1
ATOM 1689 N N . ILE A 1 205 ? -12.549 -0.994 21.693 1.00 74.62 205 ILE A N 1
ATOM 1690 C CA . ILE A 1 205 ? -12.539 -0.411 23.044 1.00 74.62 205 ILE A CA 1
ATOM 1691 C C . ILE A 1 205 ? -11.854 -1.354 24.035 1.00 74.62 205 ILE A C 1
ATOM 1693 O O . ILE A 1 205 ? -10.965 -0.920 24.763 1.00 74.62 205 ILE A O 1
ATOM 1697 N N . ASP A 1 206 ? -12.211 -2.639 24.038 1.00 71.88 206 ASP A N 1
ATOM 1698 C CA . ASP A 1 206 ? -11.594 -3.628 24.930 1.00 71.88 206 ASP A CA 1
ATOM 1699 C C . ASP A 1 206 ? -10.072 -3.726 24.732 1.00 71.88 206 ASP A C 1
ATOM 1701 O O . ASP A 1 206 ? -9.317 -3.703 25.708 1.00 71.88 206 ASP A O 1
ATOM 1705 N N . LEU A 1 207 ? -9.608 -3.732 23.478 1.00 79.75 207 LEU A N 1
ATOM 1706 C CA . LEU A 1 207 ? -8.182 -3.702 23.154 1.00 79.75 207 LEU A CA 1
ATOM 1707 C C . LEU A 1 207 ? -7.490 -2.457 23.724 1.00 79.75 207 LEU A C 1
ATOM 1709 O O . LEU A 1 207 ? -6.409 -2.569 24.303 1.00 79.75 207 LEU A O 1
ATOM 1713 N N . LEU A 1 208 ? -8.108 -1.279 23.592 1.00 77.62 208 LEU A N 1
ATOM 1714 C CA . LEU A 1 208 ? -7.570 -0.027 24.129 1.00 77.62 208 LEU A CA 1
ATOM 1715 C C . LEU A 1 208 ? -7.537 -0.028 25.664 1.00 77.62 208 LEU A C 1
ATOM 1717 O O . LEU A 1 208 ? -6.521 0.363 26.233 1.00 77.62 208 LEU A O 1
ATOM 1721 N N . CYS A 1 209 ? -8.580 -0.523 26.338 1.00 68.75 209 CYS A N 1
ATOM 1722 C CA . CYS A 1 209 ? -8.613 -0.642 27.802 1.00 68.75 209 CYS A CA 1
ATOM 1723 C C . CYS A 1 209 ? -7.500 -1.554 28.335 1.00 68.75 209 CYS A C 1
ATOM 1725 O O . CYS A 1 209 ? -6.897 -1.284 29.374 1.00 68.75 209 CYS A O 1
ATOM 1727 N N . ARG A 1 210 ? -7.197 -2.643 27.618 1.00 71.19 210 ARG A N 1
ATOM 1728 C CA . ARG A 1 210 ? -6.126 -3.583 27.991 1.00 71.19 210 ARG A CA 1
ATOM 1729 C C . ARG A 1 210 ? -4.728 -3.033 27.719 1.00 71.19 210 ARG A C 1
ATOM 1731 O O . ARG A 1 210 ? -3.747 -3.569 28.238 1.00 71.19 210 ARG A O 1
ATOM 1738 N N . TYR A 1 211 ? -4.612 -1.959 26.946 1.00 75.00 211 TYR A N 1
ATOM 1739 C CA . TYR A 1 211 ? -3.342 -1.360 26.566 1.00 75.00 211 TYR A CA 1
ATOM 1740 C C . TYR A 1 211 ? -2.810 -0.428 27.677 1.00 75.00 211 TYR A C 1
ATOM 1742 O O . TYR A 1 211 ? -2.848 0.795 27.584 1.00 75.00 211 TYR A O 1
ATOM 1750 N N . LYS A 1 212 ? -2.319 -1.028 28.774 1.00 60.47 212 LYS A N 1
ATOM 1751 C CA . LYS A 1 212 ? -2.078 -0.362 30.075 1.00 60.47 212 LYS A CA 1
ATOM 1752 C C . LYS A 1 212 ? -1.013 0.751 30.100 1.00 60.47 212 LYS A C 1
ATOM 1754 O O . LYS A 1 212 ? -0.949 1.481 31.087 1.00 60.47 212 LYS A O 1
ATOM 1759 N N . LYS A 1 213 ? -0.139 0.875 29.091 1.00 74.94 213 LYS A N 1
ATOM 1760 C CA . LYS A 1 213 ? 0.979 1.849 29.084 1.00 74.94 213 LYS A CA 1
ATOM 1761 C C . LYS A 1 213 ? 1.311 2.360 27.672 1.00 74.94 213 LYS A C 1
ATOM 1763 O O . LYS A 1 213 ? 2.333 1.953 27.121 1.00 74.94 213 LYS A O 1
ATOM 1768 N N . PRO A 1 214 ? 0.484 3.241 27.083 1.00 79.25 214 PRO A N 1
ATOM 1769 C CA . PRO A 1 214 ? 0.781 3.807 25.775 1.00 79.25 214 PRO A CA 1
ATOM 1770 C C . PRO A 1 214 ? 1.977 4.759 25.815 1.00 79.25 214 PRO A C 1
ATOM 1772 O O . PRO A 1 214 ? 2.043 5.641 26.677 1.00 79.25 214 PRO A O 1
ATOM 1775 N N . ILE A 1 215 ? 2.898 4.594 24.863 1.00 86.25 215 ILE A N 1
ATOM 1776 C CA . ILE A 1 215 ? 4.033 5.504 24.663 1.00 86.25 215 ILE A CA 1
ATOM 1777 C C . ILE A 1 215 ? 3.512 6.779 23.986 1.00 86.25 215 ILE A C 1
ATOM 1779 O O . ILE A 1 215 ? 3.700 7.882 24.504 1.00 86.25 215 ILE A O 1
ATOM 1783 N N . ASP A 1 216 ? 2.768 6.643 22.885 1.00 85.56 216 ASP A N 1
ATOM 1784 C CA . ASP A 1 216 ? 2.068 7.744 22.223 1.00 85.56 216 ASP A CA 1
ATOM 1785 C C . ASP A 1 216 ? 0.684 7.988 22.849 1.00 85.56 216 ASP A C 1
ATOM 1787 O O . ASP A 1 216 ? -0.370 7.559 22.366 1.00 85.56 216 ASP A O 1
ATOM 1791 N N . GLN A 1 217 ? 0.680 8.750 23.945 1.00 79.62 217 GLN A N 1
ATOM 1792 C CA . GLN A 1 217 ? -0.554 9.143 24.629 1.00 79.62 217 GLN A CA 1
ATOM 1793 C C . GLN A 1 217 ? -1.499 9.974 23.749 1.00 79.62 217 GLN A C 1
ATOM 1795 O O . GLN A 1 217 ? -2.711 9.966 23.977 1.00 79.62 217 GLN A O 1
ATOM 1800 N N . LYS A 1 218 ? -0.980 10.713 22.761 1.00 82.94 218 LYS A N 1
ATOM 1801 C CA . LYS A 1 218 ? -1.806 11.545 21.878 1.00 82.94 218 LYS A CA 1
ATOM 1802 C C . LYS A 1 218 ? -2.579 10.663 20.901 1.00 82.94 218 LYS A C 1
ATOM 1804 O O . LYS A 1 218 ? -3.789 10.849 20.755 1.00 82.94 218 LYS A O 1
ATOM 1809 N N . ALA A 1 219 ? -1.906 9.700 20.270 1.00 82.69 219 ALA A N 1
ATOM 1810 C CA . ALA A 1 219 ? -2.546 8.717 19.401 1.00 82.69 219 ALA A CA 1
ATOM 1811 C C . ALA A 1 219 ? -3.554 7.858 20.171 1.00 82.69 219 ALA A C 1
ATOM 1813 O O . ALA A 1 219 ? -4.671 7.666 19.687 1.00 82.69 219 ALA A O 1
ATOM 1814 N N . TYR A 1 220 ? -3.213 7.439 21.393 1.00 80.88 220 TYR A N 1
ATOM 1815 C CA . TYR A 1 220 ? -4.129 6.717 22.274 1.00 80.88 220 TYR A CA 1
ATOM 1816 C C . TYR A 1 220 ? -5.411 7.519 22.546 1.00 80.88 220 TYR A C 1
ATOM 1818 O O . TYR A 1 220 ? -6.506 7.056 22.231 1.00 80.88 220 TYR A O 1
ATOM 1826 N N . ARG A 1 221 ? -5.286 8.762 23.042 1.00 77.62 221 ARG A N 1
ATOM 1827 C CA . ARG A 1 221 ? -6.431 9.641 23.363 1.00 77.62 221 ARG A CA 1
ATOM 1828 C C . ARG A 1 221 ? -7.303 9.967 22.150 1.00 77.62 221 ARG A C 1
ATOM 1830 O O . ARG A 1 221 ? -8.514 10.098 22.285 1.00 77.62 221 ARG A O 1
ATOM 1837 N N . LYS A 1 222 ? -6.707 10.096 20.965 1.00 82.12 222 LYS A N 1
ATOM 1838 C CA . LYS A 1 222 ? -7.465 10.309 19.728 1.00 82.12 222 LYS A CA 1
ATOM 1839 C C . LYS A 1 222 ? -8.230 9.047 19.323 1.00 82.12 222 LYS A C 1
ATOM 1841 O O . LYS A 1 222 ? -9.422 9.116 19.044 1.00 82.12 222 LYS A O 1
ATOM 1846 N N . THR A 1 223 ? -7.551 7.901 19.303 1.00 80.06 223 THR A N 1
ATOM 1847 C CA . THR A 1 223 ? -8.131 6.621 18.865 1.00 80.06 223 THR A CA 1
ATOM 1848 C C . THR A 1 223 ? -9.273 6.192 19.782 1.00 80.06 223 THR A C 1
ATOM 1850 O O . THR A 1 223 ? -10.336 5.812 19.304 1.00 80.06 223 THR A O 1
ATOM 1853 N N . ILE A 1 224 ? -9.102 6.340 21.096 1.00 77.06 224 ILE A N 1
ATOM 1854 C CA . ILE A 1 224 ? -10.144 6.014 22.072 1.00 77.06 224 ILE A CA 1
ATOM 1855 C C . ILE A 1 224 ? -11.360 6.931 21.973 1.00 77.06 224 ILE A C 1
ATOM 1857 O O . ILE A 1 224 ? -12.489 6.460 22.055 1.00 77.06 224 ILE A O 1
ATOM 1861 N N . GLN A 1 225 ? -11.153 8.229 21.734 1.00 74.06 225 GLN A N 1
ATOM 1862 C CA . GLN A 1 225 ? -12.254 9.162 21.530 1.00 74.06 225 GLN A CA 1
ATOM 1863 C C . GLN A 1 225 ? -13.055 8.783 20.282 1.00 74.06 225 GLN A C 1
ATOM 1865 O O . GLN A 1 225 ? -14.281 8.757 20.338 1.00 74.06 225 GLN A O 1
ATOM 1870 N N . ASN A 1 226 ? -12.371 8.425 19.193 1.00 80.31 226 ASN A N 1
ATOM 1871 C CA . ASN A 1 226 ? -13.019 7.948 17.974 1.00 80.31 226 ASN A CA 1
ATOM 1872 C C . ASN A 1 226 ? -13.809 6.652 18.214 1.00 80.31 226 ASN A C 1
ATOM 1874 O O . ASN A 1 226 ? -14.941 6.548 17.751 1.00 80.31 226 ASN A O 1
ATOM 1878 N N . ALA A 1 227 ? -13.240 5.696 18.955 1.00 73.94 227 ALA A N 1
ATOM 1879 C CA . ALA A 1 227 ? -13.902 4.435 19.287 1.00 73.94 227 ALA A CA 1
ATOM 1880 C C . ALA A 1 227 ? -15.186 4.677 20.090 1.00 73.94 227 ALA A C 1
ATOM 1882 O O . ALA A 1 227 ? -16.250 4.194 19.722 1.00 73.94 227 ALA A O 1
ATOM 1883 N N . VAL A 1 228 ? -15.104 5.498 21.141 1.00 69.25 228 VAL A N 1
ATOM 1884 C CA . VAL A 1 228 ? -16.256 5.876 21.968 1.00 69.25 228 VAL A CA 1
ATOM 1885 C C . VAL A 1 228 ? -17.318 6.592 21.136 1.00 69.25 228 VAL A C 1
ATOM 1887 O O . VAL A 1 228 ? -18.494 6.267 21.240 1.00 69.25 228 VAL A O 1
ATOM 1890 N N . THR A 1 229 ? -16.935 7.543 20.281 1.00 71.38 229 THR A N 1
ATOM 1891 C CA . THR A 1 229 ? -17.895 8.238 19.412 1.00 71.38 229 THR A CA 1
ATOM 1892 C C . THR A 1 229 ? -18.583 7.289 18.433 1.00 71.38 229 THR A C 1
ATOM 1894 O O . THR A 1 229 ? -19.776 7.445 18.207 1.00 71.38 229 THR A O 1
ATOM 1897 N N . ALA A 1 230 ? -17.870 6.304 17.883 1.00 73.38 230 ALA A N 1
ATOM 1898 C CA . ALA A 1 230 ? -18.467 5.284 17.022 1.00 73.38 230 ALA A CA 1
ATOM 1899 C C . ALA A 1 230 ? -19.361 4.294 17.794 1.00 73.38 230 ALA A C 1
ATOM 1901 O O . ALA A 1 230 ? -20.238 3.671 17.206 1.00 73.38 230 ALA A O 1
ATOM 1902 N N . PHE A 1 231 ? -19.132 4.136 19.100 1.00 69.81 231 PHE A N 1
ATOM 1903 C CA . PHE A 1 231 ? -19.846 3.186 19.948 1.00 69.81 231 PHE A CA 1
ATOM 1904 C C . PHE A 1 231 ? -21.156 3.737 20.519 1.00 69.81 231 PHE A C 1
ATOM 1906 O O . PHE A 1 231 ? -22.134 3.004 20.659 1.00 69.81 231 PHE A O 1
ATOM 1913 N N . LEU A 1 232 ? -21.169 5.021 20.887 1.00 64.25 232 LEU A N 1
ATOM 1914 C CA . LEU A 1 232 ? -22.305 5.644 21.560 1.00 64.25 232 LEU A CA 1
ATOM 1915 C C . LEU A 1 232 ? -23.483 5.880 20.597 1.00 64.25 232 LEU A C 1
ATOM 1917 O O . LEU A 1 232 ? -23.274 6.349 19.474 1.00 64.25 232 LEU A O 1
ATOM 1921 N N . PRO A 1 233 ? -24.736 5.657 21.041 1.00 61.84 233 PRO A N 1
ATOM 1922 C CA . PRO A 1 233 ? -25.913 6.009 20.259 1.00 61.84 233 PRO A CA 1
ATOM 1923 C C . PRO A 1 233 ? -25.941 7.507 19.896 1.00 61.84 233 PRO A C 1
ATOM 1925 O O . PRO A 1 233 ? -25.586 8.350 20.727 1.00 61.84 233 PRO A O 1
ATOM 1928 N N . PRO A 1 234 ? -26.446 7.887 18.705 1.00 57.78 234 PRO A N 1
ATOM 1929 C CA . PRO A 1 234 ? -26.526 9.289 18.288 1.00 57.78 234 PRO A CA 1
ATOM 1930 C C . PRO A 1 234 ? -27.271 10.198 19.276 1.00 57.78 234 PRO A C 1
ATOM 1932 O O . PRO A 1 234 ? -26.877 11.346 19.469 1.00 57.78 234 PRO A O 1
ATOM 1935 N N . ALA A 1 235 ? -28.311 9.684 19.941 1.00 52.97 235 ALA A N 1
ATOM 1936 C CA . ALA A 1 235 ? -29.073 10.421 20.952 1.00 52.97 235 ALA A CA 1
ATOM 1937 C C . ALA A 1 235 ? -28.205 10.835 22.157 1.00 52.97 235 ALA A C 1
ATOM 1939 O O . ALA A 1 235 ? -28.304 11.962 22.638 1.00 52.97 235 ALA A O 1
ATOM 1940 N N . THR A 1 236 ? -27.292 9.959 22.582 1.00 54.28 236 THR A N 1
ATOM 1941 C CA . THR A 1 236 ? -26.326 10.202 23.664 1.00 54.28 236 THR A CA 1
ATOM 1942 C C . THR A 1 236 ? -25.254 11.218 23.255 1.00 54.28 236 THR A C 1
ATOM 1944 O O . THR A 1 236 ? -24.740 11.971 24.077 1.00 54.28 236 THR A O 1
ATOM 1947 N N . LEU A 1 237 ? -24.916 11.286 21.964 1.00 53.06 237 LEU A N 1
ATOM 1948 C CA . LEU A 1 237 ? -23.989 12.292 21.435 1.00 53.06 237 LEU A CA 1
ATOM 1949 C C . LEU A 1 237 ? -24.638 13.681 21.309 1.00 53.06 237 LEU A C 1
ATOM 1951 O O . LEU A 1 237 ? -23.947 14.688 21.461 1.00 53.06 237 LEU A O 1
ATOM 1955 N N . GLN A 1 238 ? -25.947 13.752 21.051 1.00 46.44 238 GLN A N 1
ATOM 1956 C CA . GLN A 1 238 ? -26.686 15.014 20.922 1.00 46.44 238 GLN A CA 1
ATOM 1957 C C . GLN A 1 238 ? -26.907 15.717 22.266 1.00 46.44 238 GLN A C 1
ATOM 1959 O O . GLN A 1 238 ? -26.746 16.936 22.333 1.00 46.44 238 GLN A O 1
ATOM 1964 N N . SER A 1 239 ? -27.188 14.979 23.347 1.00 50.28 239 SER A N 1
ATOM 1965 C CA . SER A 1 239 ? -27.246 15.558 24.701 1.00 50.28 239 SER A CA 1
ATOM 1966 C C . SER A 1 239 ? -25.891 16.138 25.138 1.00 50.28 239 SER A C 1
ATOM 1968 O O . SER A 1 239 ? -25.833 17.155 25.825 1.00 50.28 239 SER A O 1
ATOM 1970 N N . ARG A 1 240 ? -24.786 15.563 24.645 1.00 43.03 240 ARG A N 1
ATOM 1971 C CA . ARG A 1 240 ? -23.409 15.990 24.934 1.00 43.03 240 ARG A CA 1
ATOM 1972 C C . ARG A 1 240 ? -23.046 17.371 24.376 1.00 43.03 240 ARG A C 1
ATOM 1974 O O . ARG A 1 240 ? -22.236 18.074 24.976 1.00 43.03 240 ARG A O 1
ATOM 1981 N N . ALA A 1 241 ? -23.632 17.771 23.244 1.00 40.53 241 ALA A N 1
ATOM 1982 C CA . ALA A 1 241 ? -23.377 19.077 22.626 1.00 40.53 241 ALA A CA 1
ATOM 1983 C C . ALA A 1 241 ? -23.967 20.248 23.430 1.00 40.53 241 ALA A C 1
ATOM 1985 O O . ALA A 1 241 ? -23.549 21.390 23.243 1.00 40.53 241 ALA A O 1
ATOM 1986 N N . VAL A 1 242 ? -24.919 19.965 24.323 1.00 41.03 242 VAL A N 1
ATOM 1987 C CA . VAL A 1 242 ? -25.612 20.979 25.121 1.00 41.03 242 VAL A CA 1
ATOM 1988 C C . VAL A 1 242 ? -24.912 21.230 26.465 1.00 41.03 242 VAL A C 1
ATOM 1990 O O . VAL A 1 242 ? -25.064 22.325 27.000 1.00 41.03 242 VAL A O 1
ATOM 1993 N N . GLU A 1 243 ? -24.090 20.301 26.987 1.00 36.06 243 GLU A N 1
ATOM 1994 C CA . GLU A 1 243 ? -23.645 20.396 28.392 1.00 36.06 243 GLU A CA 1
ATOM 1995 C C . GLU A 1 243 ? -22.138 20.418 28.718 1.00 36.06 243 GLU A C 1
ATOM 1997 O O . GLU A 1 243 ? -21.819 21.039 29.732 1.00 36.06 243 GLU A O 1
ATOM 2002 N N . THR A 1 244 ? -21.168 19.902 27.941 1.00 37.91 244 THR A N 1
ATOM 2003 C CA . THR A 1 244 ? -19.752 20.010 28.397 1.00 37.91 244 THR A CA 1
ATOM 2004 C C . THR A 1 244 ? -18.648 19.862 27.342 1.00 37.91 244 THR A C 1
ATOM 2006 O O . THR A 1 244 ? -18.601 18.948 26.522 1.00 37.91 244 THR A O 1
ATOM 2009 N N . HIS A 1 245 ? -17.656 20.755 27.452 1.00 35.28 245 HIS A N 1
ATOM 2010 C CA . HIS A 1 245 ? -16.338 20.668 26.820 1.00 35.28 245 HIS A CA 1
ATOM 2011 C C . HIS A 1 245 ? -15.564 19.470 27.411 1.00 35.28 245 HIS A C 1
ATOM 2013 O O . HIS A 1 245 ? -15.372 19.403 28.622 1.00 35.28 245 HIS A O 1
ATOM 2019 N N . VAL A 1 246 ? -15.045 18.581 26.556 1.00 41.38 246 VAL A N 1
ATOM 2020 C CA . VAL A 1 246 ? -14.369 17.289 26.858 1.00 41.38 246 VAL A CA 1
ATOM 2021 C C . VAL A 1 246 ? -13.292 17.326 27.970 1.00 41.38 246 VAL A C 1
ATOM 2023 O O . VAL A 1 246 ? -12.956 16.297 28.548 1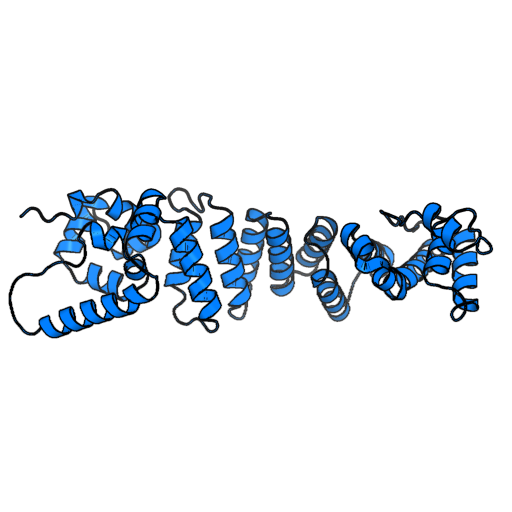.00 41.38 246 VAL A O 1
ATOM 2026 N N . LEU A 1 247 ? -12.744 18.500 28.296 1.00 35.62 247 LEU A N 1
ATOM 2027 C CA . LEU A 1 247 ? -11.722 18.701 29.336 1.00 35.62 247 LEU A CA 1
ATOM 2028 C C . LEU A 1 247 ? -12.288 19.088 30.714 1.00 35.62 247 LEU A C 1
ATOM 2030 O O . LEU A 1 247 ? -11.612 18.881 31.720 1.00 35.62 247 LEU A O 1
ATOM 2034 N N . ALA A 1 248 ? -13.513 19.614 30.783 1.00 37.22 248 ALA A N 1
ATOM 2035 C CA . ALA A 1 248 ? -14.164 19.956 32.049 1.00 37.22 248 ALA A CA 1
ATOM 2036 C C . ALA A 1 248 ? -14.585 18.700 32.837 1.00 37.22 248 ALA A C 1
ATOM 2038 O O . ALA A 1 248 ? -14.566 18.716 34.070 1.00 37.22 248 ALA A O 1
ATOM 2039 N N . ASP A 1 249 ? -14.872 17.598 32.138 1.00 37.44 249 ASP A N 1
ATOM 2040 C CA . ASP A 1 249 ? -15.282 16.327 32.748 1.00 37.44 249 ASP A CA 1
ATOM 2041 C C . ASP A 1 249 ? -14.126 15.574 33.411 1.00 37.44 249 ASP A C 1
ATOM 2043 O O . ASP A 1 249 ? -14.343 14.896 34.407 1.00 37.44 249 ASP A O 1
ATOM 2047 N N . VAL A 1 250 ? -12.881 15.769 32.959 1.00 37.53 250 VAL A N 1
ATOM 2048 C CA . VAL A 1 250 ? -11.695 15.202 33.632 1.00 37.53 250 VAL A CA 1
ATOM 2049 C C . VAL A 1 250 ? -11.497 15.854 35.003 1.00 37.53 250 VAL A C 1
ATOM 2051 O O . VAL A 1 250 ? -11.221 15.177 35.989 1.00 37.53 250 VAL A O 1
ATOM 2054 N N . GLY A 1 251 ? -11.687 17.174 35.089 1.00 30.23 251 GLY A N 1
ATOM 2055 C CA . GLY A 1 251 ? -11.590 17.909 36.351 1.00 30.23 251 GLY A CA 1
ATOM 2056 C C . GLY A 1 251 ? -12.754 17.624 37.302 1.00 30.23 251 GLY A C 1
ATOM 2057 O O . GLY A 1 251 ? -12.549 17.566 38.511 1.00 30.23 251 GLY A O 1
ATOM 2058 N N . ARG A 1 252 ? -13.971 17.416 36.781 1.00 36.38 252 ARG A N 1
ATOM 2059 C CA . ARG A 1 252 ? -15.157 17.107 37.596 1.00 36.38 252 ARG A CA 1
ATOM 2060 C C . ARG A 1 252 ? -15.221 15.643 38.027 1.00 36.38 252 ARG A C 1
ATOM 2062 O O . ARG A 1 252 ? -15.585 15.414 39.175 1.00 36.38 252 ARG A O 1
ATOM 2069 N N . SER A 1 253 ? -14.815 14.682 37.193 1.00 35.41 253 SER A N 1
ATOM 2070 C CA . SER A 1 253 ? -14.758 13.265 37.583 1.00 35.41 253 SER A CA 1
ATOM 2071 C C . SER A 1 253 ? -13.673 13.025 38.633 1.00 35.41 253 SER A C 1
ATOM 2073 O O . SER A 1 253 ? -13.953 12.399 39.647 1.00 35.41 253 SER A O 1
ATOM 2075 N N . LEU A 1 254 ? -12.490 13.639 38.497 1.00 31.94 254 LEU A N 1
ATOM 2076 C CA . LEU A 1 254 ? -11.445 13.594 39.529 1.00 31.94 254 LEU A CA 1
ATOM 2077 C C . LEU A 1 254 ? -11.868 14.293 40.830 1.00 31.94 254 LEU A C 1
ATOM 2079 O O . LEU A 1 254 ? -11.529 13.824 41.913 1.00 31.94 254 LEU A O 1
ATOM 2083 N N . ASN A 1 255 ? -12.636 15.385 40.753 1.00 31.77 255 ASN A N 1
ATOM 2084 C CA . ASN A 1 255 ? -13.161 16.075 41.937 1.00 31.77 255 ASN A CA 1
ATOM 2085 C C . ASN A 1 255 ? -14.321 15.296 42.596 1.00 31.77 255 ASN A C 1
ATOM 2087 O O . ASN A 1 255 ? -14.447 15.305 43.816 1.00 31.77 255 ASN A O 1
ATOM 2091 N N . ALA A 1 256 ? -15.136 14.573 41.821 1.00 34.44 256 ALA A N 1
ATOM 2092 C CA . ALA A 1 256 ? -16.168 13.665 42.329 1.00 34.44 256 ALA A CA 1
ATOM 2093 C C . ALA A 1 256 ? -15.556 12.402 42.956 1.00 34.44 256 ALA A C 1
ATOM 2095 O O . ALA A 1 256 ? -15.972 12.001 44.038 1.00 34.44 256 ALA A O 1
ATOM 2096 N N . ILE A 1 257 ? -14.507 11.841 42.349 1.00 33.16 257 ILE A N 1
ATOM 2097 C CA . ILE A 1 257 ? -13.731 10.723 42.900 1.00 33.16 257 ILE A CA 1
ATOM 2098 C C . ILE A 1 257 ? -13.009 11.164 44.177 1.00 33.16 257 ILE A C 1
ATOM 2100 O O . ILE A 1 257 ? -13.135 10.494 45.197 1.00 33.16 257 ILE A O 1
ATOM 2104 N N . GLY A 1 258 ? -12.354 12.330 44.177 1.00 27.55 258 GLY A N 1
ATOM 2105 C CA . GLY A 1 258 ? -11.695 12.900 45.356 1.00 27.55 258 GLY A CA 1
ATOM 2106 C C . GLY A 1 258 ? -12.657 13.220 46.505 1.00 27.55 258 GLY A C 1
ATOM 2107 O O . GLY A 1 258 ? -12.321 12.992 47.665 1.00 27.55 258 GLY A O 1
ATOM 2108 N N . LYS A 1 259 ? -13.882 13.673 46.205 1.00 33.78 259 LYS A N 1
ATOM 2109 C CA . LYS A 1 259 ? -14.944 13.863 47.209 1.00 33.78 259 LYS A CA 1
ATOM 2110 C C . LYS A 1 259 ? -15.571 12.548 47.672 1.00 33.78 259 LYS A C 1
ATOM 2112 O O . LYS A 1 259 ? -15.868 12.434 48.856 1.00 33.78 259 LYS A O 1
ATOM 2117 N N . SER A 1 260 ? -15.715 11.552 46.795 1.00 32.03 260 SER A N 1
ATOM 2118 C CA . SER A 1 260 ? -16.183 10.215 47.184 1.00 32.03 260 SER A CA 1
ATOM 2119 C C . SER A 1 260 ? -15.160 9.530 48.092 1.00 32.03 260 SER A C 1
ATOM 2121 O O . SER A 1 260 ? -15.521 9.053 49.157 1.00 32.03 260 SER A O 1
ATOM 2123 N N . MET A 1 261 ? -13.864 9.623 47.779 1.00 30.83 261 MET A N 1
ATOM 2124 C CA . MET A 1 261 ? -12.782 9.097 48.611 1.00 30.83 261 MET A CA 1
ATOM 2125 C C . MET A 1 261 ? -12.602 9.867 49.922 1.00 30.83 261 MET A C 1
ATOM 2127 O O . MET A 1 261 ? -12.339 9.255 50.954 1.00 30.83 261 MET A O 1
ATOM 2131 N N . GLY A 1 262 ? -12.793 11.190 49.913 1.00 27.19 262 GLY A N 1
ATOM 2132 C CA . GLY A 1 262 ? -12.831 12.001 51.134 1.00 27.19 262 GLY A CA 1
ATOM 2133 C C . GLY A 1 262 ? -14.050 11.720 52.024 1.00 27.19 262 GLY A C 1
ATOM 2134 O O . GLY A 1 262 ? -13.981 11.941 53.230 1.00 27.19 262 GLY A O 1
ATOM 2135 N N . GLY A 1 263 ? -15.143 11.201 51.452 1.00 28.91 263 GLY A N 1
ATOM 2136 C CA . GLY A 1 263 ? -16.363 10.790 52.158 1.00 28.91 263 GLY A CA 1
ATOM 2137 C C . GLY A 1 263 ? -16.373 9.334 52.647 1.00 28.91 263 GLY A C 1
ATOM 2138 O O . GLY A 1 263 ? -17.151 9.004 53.541 1.00 28.91 263 GLY A O 1
ATOM 2139 N N . ILE A 1 264 ? -15.481 8.469 52.141 1.00 38.91 264 ILE A N 1
ATOM 2140 C CA . ILE A 1 264 ? -15.380 7.042 52.526 1.00 38.91 264 ILE A CA 1
ATOM 2141 C C . ILE A 1 264 ? -15.013 6.842 54.014 1.00 38.91 264 ILE A C 1
ATOM 2143 O O . ILE A 1 264 ? -15.231 5.761 54.556 1.00 38.91 264 ILE A O 1
ATOM 2147 N N . PHE A 1 265 ? -14.561 7.880 54.727 1.00 34.50 265 PHE A N 1
ATOM 2148 C CA . PHE A 1 265 ? -14.307 7.816 56.175 1.00 34.50 265 PHE A CA 1
ATOM 2149 C C . PHE A 1 265 ? -15.441 8.348 57.073 1.00 34.50 265 PHE A C 1
ATOM 2151 O O . PHE A 1 265 ? -15.265 8.385 58.291 1.00 34.50 265 PHE A O 1
ATOM 2158 N N . GLY A 1 266 ? -16.613 8.730 56.546 1.00 28.36 266 GLY A N 1
ATOM 2159 C CA . GLY A 1 266 ? -17.637 9.321 57.413 1.00 28.36 266 GLY A CA 1
ATOM 2160 C C . GLY A 1 266 ? -19.040 9.493 56.834 1.00 28.36 266 GLY A C 1
ATOM 2161 O O . GLY A 1 266 ? -19.415 10.580 56.421 1.00 28.36 266 GLY A O 1
ATOM 2162 N N . SER A 1 267 ? -19.857 8.456 57.026 1.00 27.47 267 SER A N 1
ATOM 2163 C CA . SER A 1 267 ? -21.323 8.484 57.185 1.00 27.47 267 SER A CA 1
ATOM 2164 C C . SER A 1 267 ? -22.245 8.693 55.964 1.00 27.47 267 SER A C 1
ATOM 2166 O O . SER A 1 267 ? -22.163 9.675 55.243 1.00 27.47 267 SER A O 1
ATOM 2168 N N . LYS A 1 268 ? -23.199 7.746 55.890 1.00 33.34 268 LYS A N 1
ATOM 2169 C CA . LYS A 1 268 ? -24.591 7.751 55.389 1.00 33.34 268 LYS A CA 1
ATOM 2170 C C . LYS A 1 268 ? -24.917 8.332 53.999 1.00 33.34 268 LYS A C 1
ATOM 2172 O O . LYS A 1 268 ? -24.779 9.516 53.737 1.00 33.34 268 LYS A O 1
ATOM 2177 N N . ASN A 1 269 ? -25.576 7.447 53.242 1.00 29.83 269 ASN A N 1
ATOM 2178 C CA . ASN A 1 269 ? -26.180 7.554 51.911 1.00 29.83 269 ASN A CA 1
ATOM 2179 C C . ASN A 1 269 ? -25.184 7.435 50.756 1.00 29.83 269 ASN A C 1
ATOM 2181 O O . ASN A 1 269 ? -24.536 8.382 50.327 1.00 29.83 269 ASN A O 1
ATOM 2185 N N . VAL A 1 270 ? -25.082 6.192 50.284 1.00 29.97 270 VAL A N 1
ATOM 2186 C CA . VAL A 1 270 ? -24.323 5.779 49.110 1.00 29.97 270 VAL A CA 1
ATOM 2187 C C . VAL A 1 270 ? -25.091 6.245 47.874 1.00 29.97 270 VAL A C 1
ATOM 2189 O O . VAL A 1 270 ? -25.944 5.522 47.364 1.00 29.97 270 VAL A O 1
ATOM 2192 N N . ASP A 1 271 ? -24.800 7.453 47.397 1.00 31.88 271 ASP A N 1
ATOM 2193 C CA . ASP A 1 271 ? -25.120 7.822 46.019 1.00 31.88 271 ASP A CA 1
ATOM 2194 C C . ASP A 1 271 ? -24.177 7.036 45.106 1.00 31.88 271 ASP A C 1
ATOM 2196 O O . ASP A 1 271 ? -23.010 7.370 44.892 1.00 31.88 271 ASP A O 1
ATOM 2200 N N . ILE A 1 272 ? -24.689 5.902 44.638 1.00 36.81 272 ILE A N 1
ATOM 2201 C CA . ILE A 1 272 ? -24.034 5.028 43.675 1.00 36.81 272 ILE A CA 1
ATOM 2202 C C . ILE A 1 272 ? -23.794 5.842 42.388 1.00 36.81 272 ILE A C 1
ATOM 2204 O O . ILE A 1 272 ? -24.735 6.456 41.881 1.00 36.81 272 ILE A O 1
ATOM 2208 N N . PRO A 1 273 ? -22.574 5.845 41.814 1.00 40.75 273 PRO A N 1
ATOM 2209 C CA . PRO A 1 273 ? -22.181 6.710 40.691 1.00 40.75 273 PRO A CA 1
ATOM 2210 C C . PRO A 1 273 ? -22.806 6.326 39.332 1.00 40.75 273 PRO A C 1
ATOM 2212 O O . PRO A 1 273 ? -22.245 6.611 38.281 1.00 40.75 273 PRO A O 1
ATOM 2215 N N . TYR A 1 274 ? -23.972 5.684 39.333 1.00 44.00 274 TYR A N 1
ATOM 2216 C CA . TYR A 1 274 ? -24.625 5.088 38.168 1.00 44.00 274 TYR A CA 1
ATOM 2217 C C . TYR A 1 274 ? -26.040 5.639 37.969 1.00 44.00 274 TYR A C 1
ATOM 2219 O O . TYR A 1 274 ? -26.953 4.907 37.589 1.00 44.00 274 TYR A O 1
ATOM 2227 N N . SER A 1 275 ? -26.254 6.935 38.220 1.00 42.59 275 SER A N 1
ATOM 2228 C CA . SER A 1 275 ? -27.479 7.563 37.724 1.00 42.59 275 SER A CA 1
ATOM 2229 C C . SER A 1 275 ? -27.483 7.483 36.194 1.00 42.59 275 SER A C 1
ATOM 2231 O O . SER A 1 275 ? -26.429 7.541 35.553 1.00 42.59 275 SER A O 1
ATOM 2233 N N . GLN A 1 276 ? -28.669 7.339 35.605 1.00 40.31 276 GLN A N 1
ATOM 2234 C CA . GLN A 1 276 ? -28.869 7.269 34.155 1.00 40.31 276 GLN A CA 1
ATOM 2235 C C . GLN A 1 276 ? -28.066 8.353 33.410 1.00 40.31 276 GLN A C 1
ATOM 2237 O O . GLN A 1 276 ? -27.389 8.072 32.426 1.00 40.31 276 GLN A O 1
ATOM 2242 N N . GLN A 1 277 ? -28.038 9.563 33.969 1.00 37.88 277 GLN A N 1
ATOM 2243 C CA . GLN A 1 277 ? -27.296 10.702 33.435 1.00 37.88 277 GLN A CA 1
ATOM 2244 C C . GLN A 1 277 ? -25.772 10.510 33.462 1.00 37.88 277 GLN A C 1
ATOM 2246 O O . GLN A 1 277 ? -25.096 11.001 32.566 1.00 37.88 277 GLN A O 1
ATOM 2251 N N . VAL A 1 278 ? -25.203 9.797 34.440 1.00 43.50 278 VAL A N 1
ATOM 2252 C CA . VAL A 1 278 ? -23.753 9.539 34.541 1.00 43.50 278 VAL A CA 1
ATOM 2253 C C . VAL A 1 278 ? -23.316 8.431 33.581 1.00 43.50 278 VAL A C 1
ATOM 2255 O O . VAL A 1 278 ? -22.306 8.588 32.900 1.00 43.50 278 VAL A O 1
ATOM 2258 N N . ILE A 1 279 ? -24.095 7.352 33.449 1.00 47.59 279 ILE A N 1
ATOM 2259 C CA . ILE A 1 279 ? -23.822 6.286 32.464 1.00 47.59 279 ILE A CA 1
ATOM 2260 C C . ILE A 1 279 ? -23.912 6.841 31.036 1.00 47.59 279 ILE A C 1
ATOM 2262 O O . ILE A 1 279 ? -23.078 6.510 30.193 1.00 47.59 279 ILE A O 1
ATOM 2266 N N . GLU A 1 280 ? -24.894 7.709 30.777 1.00 43.19 280 GLU A N 1
ATOM 2267 C CA . GLU A 1 280 ? -25.096 8.357 29.479 1.00 43.19 280 GLU A CA 1
ATOM 2268 C C . GLU A 1 280 ? -24.035 9.437 29.177 1.00 43.19 280 GLU A C 1
ATOM 2270 O O . GLU A 1 280 ? -23.696 9.643 28.014 1.00 43.19 280 GLU A O 1
ATOM 2275 N N . SER A 1 281 ? -23.460 10.105 30.186 1.00 38.34 281 SER A N 1
ATOM 2276 C CA . SER A 1 281 ? -22.508 11.217 29.983 1.00 38.34 281 SER A CA 1
ATOM 2277 C C . SER A 1 281 ? -21.024 10.863 30.156 1.00 38.34 281 SER A C 1
ATOM 2279 O O . SER A 1 281 ? -20.173 11.616 29.675 1.00 38.34 281 SER A O 1
ATOM 2281 N N . ALA A 1 282 ? -20.671 9.734 30.787 1.00 48.91 282 ALA A N 1
ATOM 2282 C CA . ALA A 1 282 ? -19.293 9.452 31.205 1.00 48.91 282 ALA A CA 1
ATOM 2283 C C . ALA A 1 282 ? -18.704 8.139 30.638 1.00 48.91 282 ALA A C 1
ATOM 2285 O O . ALA A 1 282 ? -18.467 7.182 31.376 1.00 48.91 282 ALA A O 1
ATOM 2286 N N . PRO A 1 283 ? -18.310 8.104 29.350 1.00 42.00 283 PRO A N 1
ATOM 2287 C CA . PRO A 1 283 ? -17.592 6.966 28.763 1.00 42.00 283 PRO A CA 1
ATOM 2288 C C . PRO A 1 283 ? -16.190 6.726 29.362 1.00 42.00 283 PRO A C 1
ATOM 2290 O O . PRO A 1 283 ? -15.601 5.673 29.139 1.00 42.00 283 PRO A O 1
ATOM 2293 N N . GLN A 1 284 ? -15.642 7.659 30.157 1.00 40.09 284 GLN A N 1
ATOM 2294 C CA . GLN A 1 284 ? -14.416 7.419 30.937 1.00 40.09 284 GLN A CA 1
ATOM 2295 C C . GLN A 1 284 ? -14.607 6.372 32.049 1.00 40.09 284 GLN A C 1
ATOM 2297 O O . GLN A 1 284 ? -13.631 5.737 32.434 1.00 40.09 284 GLN A O 1
ATOM 2302 N N . LEU A 1 285 ? -15.843 6.117 32.499 1.00 44.12 285 LEU A N 1
ATOM 2303 C CA . LEU A 1 285 ? -16.162 5.035 33.443 1.00 44.12 285 LEU A CA 1
ATOM 2304 C C . LEU A 1 285 ? -16.101 3.631 32.804 1.00 44.12 285 LEU A C 1
ATOM 2306 O O . LEU A 1 285 ? -16.334 2.626 33.456 1.00 44.12 285 LEU A O 1
ATOM 2310 N N . LEU A 1 286 ? -15.791 3.515 31.518 1.00 45.03 286 LEU A N 1
ATOM 2311 C CA . LEU A 1 286 ? -15.558 2.212 30.877 1.00 45.03 286 LEU A CA 1
ATOM 2312 C C . LEU A 1 286 ? -14.084 1.862 30.758 1.00 45.03 286 LEU A C 1
ATOM 2314 O O . LEU A 1 286 ? -13.725 0.754 30.364 1.00 45.03 286 LEU A O 1
ATOM 2318 N N . MET A 1 287 ? -13.241 2.835 31.090 1.00 44.19 287 MET A N 1
ATOM 2319 C CA . MET A 1 287 ? -11.818 2.822 30.812 1.00 44.19 287 MET A CA 1
ATOM 2320 C C . MET A 1 287 ? -10.967 2.497 32.032 1.00 44.19 287 MET A C 1
ATOM 2322 O O . MET A 1 287 ? -9.775 2.237 31.878 1.00 44.19 287 MET A O 1
ATOM 2326 N N . ASP A 1 288 ? -11.543 2.542 33.232 1.00 47.88 288 ASP A N 1
ATOM 2327 C CA . ASP A 1 288 ? -10.785 2.348 34.457 1.00 47.88 288 ASP A CA 1
ATOM 2328 C C . ASP A 1 288 ? -10.795 0.868 34.857 1.00 47.88 288 ASP A C 1
ATOM 2330 O O . ASP A 1 288 ? -11.850 0.276 35.095 1.00 47.88 288 ASP A O 1
ATOM 2334 N N . SER A 1 289 ? -9.614 0.250 34.953 1.00 49.84 289 SER A N 1
ATOM 2335 C CA . SER A 1 289 ? -9.473 -1.105 35.503 1.00 49.84 289 SER A CA 1
ATOM 2336 C C . SER A 1 289 ? -10.052 -1.211 36.913 1.00 49.84 289 SER A C 1
ATOM 2338 O O . SER A 1 289 ? -10.538 -2.275 37.298 1.00 49.84 289 SER A O 1
ATOM 2340 N N . HIS A 1 290 ? -10.087 -0.094 37.642 1.00 49.19 290 HIS A N 1
ATOM 2341 C CA . HIS A 1 290 ? -10.702 -0.019 38.956 1.00 49.19 290 HIS A CA 1
ATOM 2342 C C . HIS A 1 290 ? -12.215 -0.198 38.924 1.00 49.19 290 HIS A C 1
ATOM 2344 O O . HIS A 1 290 ? -12.802 -0.474 39.962 1.00 49.19 290 HIS A O 1
ATOM 2350 N N . ILE A 1 291 ? -12.870 -0.092 37.766 1.00 52.47 291 ILE A N 1
ATOM 2351 C CA . ILE A 1 291 ? -14.321 -0.275 37.660 1.00 52.47 291 ILE A CA 1
ATOM 2352 C C . ILE A 1 291 ? -14.669 -1.750 37.624 1.00 52.47 291 ILE A C 1
ATOM 2354 O O . ILE A 1 291 ? -15.580 -2.153 38.333 1.00 52.47 291 ILE A O 1
ATOM 2358 N N . VAL A 1 292 ? -13.901 -2.580 36.914 1.00 53.78 292 VAL A N 1
ATOM 2359 C CA . VAL A 1 292 ? -14.058 -4.040 37.010 1.00 53.78 292 VAL A CA 1
ATOM 2360 C C . VAL A 1 292 ? -13.734 -4.510 38.428 1.00 53.78 292 VAL A C 1
ATOM 2362 O O . VAL A 1 292 ? -14.503 -5.274 38.999 1.00 53.78 292 VAL A O 1
ATOM 2365 N N . GLU A 1 293 ? -12.662 -3.992 39.036 1.00 54.31 293 GLU A N 1
ATOM 2366 C CA . GLU A 1 293 ? -12.318 -4.299 40.433 1.00 54.31 293 GLU A CA 1
ATOM 2367 C C . GLU A 1 293 ? -13.422 -3.856 41.406 1.00 54.31 293 GLU A C 1
ATOM 2369 O O . GLU A 1 293 ? -13.825 -4.632 42.267 1.00 54.31 293 GLU A O 1
ATOM 2374 N N . SER A 1 294 ? -13.979 -2.654 41.236 1.00 51.91 294 SER A N 1
ATOM 2375 C CA . SER A 1 294 ? -15.069 -2.135 42.076 1.00 51.91 294 SER A CA 1
ATOM 2376 C C . SER A 1 294 ? -16.378 -2.901 41.875 1.00 51.91 294 SER A C 1
ATOM 2378 O O . SER A 1 294 ? -17.109 -3.138 42.833 1.00 51.91 294 SER A O 1
ATOM 2380 N N . LEU A 1 295 ? -16.674 -3.318 40.640 1.00 53.84 295 LEU A N 1
ATOM 2381 C CA . LEU A 1 295 ? -17.830 -4.152 40.311 1.00 53.84 295 LEU A CA 1
ATOM 2382 C C . LEU A 1 295 ? -17.707 -5.533 40.961 1.00 53.84 295 LEU A C 1
ATOM 2384 O O . LEU A 1 295 ? -18.676 -6.028 41.529 1.00 53.84 295 LEU A O 1
ATOM 2388 N N . ILE A 1 296 ? -16.512 -6.130 40.928 1.00 57.66 296 ILE A N 1
ATOM 2389 C CA . ILE A 1 296 ? -16.226 -7.399 41.607 1.00 57.66 296 ILE A CA 1
ATOM 2390 C C . ILE A 1 296 ? -16.322 -7.235 43.128 1.00 57.66 296 ILE A C 1
ATOM 2392 O O . ILE A 1 296 ? -16.793 -8.143 43.799 1.00 57.66 296 ILE A O 1
ATOM 2396 N N . GLN A 1 297 ? -15.924 -6.098 43.694 1.00 56.72 297 GLN A N 1
ATOM 2397 C CA . GLN A 1 297 ? -15.944 -5.887 45.147 1.00 56.72 297 GLN A CA 1
ATOM 2398 C C . GLN A 1 297 ? -17.333 -5.562 45.727 1.00 56.72 297 GLN A C 1
ATOM 2400 O O . GLN A 1 297 ? -17.472 -5.498 46.947 1.00 56.72 297 GLN A O 1
ATOM 2405 N N . SER A 1 298 ? -18.359 -5.361 44.894 1.00 56.66 298 SER A N 1
ATOM 2406 C CA . SER A 1 298 ? -19.705 -4.988 45.341 1.00 56.66 298 SER A CA 1
ATOM 2407 C C . SER A 1 298 ? -20.711 -6.127 45.172 1.00 56.66 298 SER A C 1
ATOM 2409 O O . SER A 1 298 ? -21.145 -6.432 44.061 1.00 56.66 298 SER A O 1
ATOM 2411 N N . ASP A 1 299 ? -21.165 -6.695 46.291 1.00 57.72 299 ASP A N 1
ATOM 2412 C CA . ASP A 1 299 ? -22.164 -7.776 46.320 1.00 57.72 299 ASP A CA 1
ATOM 2413 C C . ASP A 1 299 ? -23.487 -7.381 45.642 1.00 57.72 299 ASP A C 1
ATOM 2415 O O . ASP A 1 299 ? -24.116 -8.181 44.947 1.00 57.72 299 ASP A O 1
ATOM 2419 N N . LEU A 1 300 ? -23.900 -6.119 45.798 1.00 58.16 300 LEU A N 1
ATOM 2420 C CA . LEU A 1 300 ? -25.108 -5.581 45.168 1.00 58.16 300 LEU A CA 1
ATOM 2421 C C . LEU A 1 300 ? -24.987 -5.549 43.642 1.00 58.16 300 LEU A C 1
ATOM 2423 O O . LEU A 1 300 ? -25.932 -5.900 42.936 1.00 58.16 300 LEU A O 1
ATOM 2427 N N . MET A 1 301 ? -23.824 -5.150 43.129 1.00 56.69 301 MET A N 1
ATOM 2428 C CA . MET A 1 301 ? -23.568 -5.107 41.690 1.00 56.69 301 MET A CA 1
ATOM 2429 C C . MET A 1 301 ? -23.382 -6.505 41.118 1.00 56.69 301 MET A C 1
ATOM 2431 O O . MET A 1 301 ? -23.891 -6.771 40.035 1.00 56.69 301 MET A O 1
ATOM 2435 N N . GLN A 1 302 ? -22.751 -7.422 41.854 1.00 59.19 302 GLN A N 1
ATOM 2436 C CA . GLN A 1 302 ? -22.723 -8.834 41.480 1.00 59.19 302 GLN A CA 1
ATOM 2437 C C . GLN A 1 302 ? -24.133 -9.420 41.376 1.00 59.19 302 GLN A C 1
ATOM 2439 O O . GLN A 1 302 ? -24.444 -10.067 40.379 1.00 59.19 302 GLN A O 1
ATOM 2444 N N . ALA A 1 303 ? -25.013 -9.143 42.340 1.00 62.72 303 ALA A N 1
ATOM 2445 C CA . ALA A 1 303 ? -26.396 -9.613 42.312 1.00 62.72 303 ALA A CA 1
ATOM 2446 C C . ALA A 1 303 ? -27.211 -8.993 41.161 1.00 62.72 303 ALA A C 1
ATOM 2448 O O . ALA A 1 303 ? -27.984 -9.691 40.500 1.00 62.72 303 ALA A O 1
ATOM 2449 N N . ALA A 1 304 ? -27.034 -7.698 40.884 1.00 59.16 304 ALA A N 1
ATOM 2450 C CA . ALA A 1 304 ? -27.666 -7.036 39.741 1.00 59.16 304 ALA A CA 1
ATOM 2451 C C . ALA A 1 304 ? -27.152 -7.603 38.406 1.00 59.16 304 ALA A C 1
ATOM 2453 O O . ALA A 1 304 ? -27.941 -7.883 37.503 1.00 59.16 304 ALA A O 1
ATOM 2454 N N . MET A 1 305 ? -25.845 -7.859 38.305 1.00 61.22 305 MET A N 1
ATOM 2455 C CA . MET A 1 305 ? -25.243 -8.445 37.111 1.00 61.22 305 MET A CA 1
ATOM 2456 C C . MET A 1 305 ? -25.675 -9.898 36.904 1.00 61.22 305 MET A C 1
ATOM 2458 O O . MET A 1 305 ? -25.932 -10.295 35.772 1.00 61.22 305 MET A O 1
ATOM 2462 N N . GLN A 1 306 ? -25.852 -10.670 37.981 1.00 66.06 306 GLN A N 1
ATOM 2463 C CA . GLN A 1 306 ? -26.401 -12.025 37.907 1.00 66.06 306 GLN A CA 1
ATOM 2464 C C . GLN A 1 306 ? -27.844 -12.048 37.384 1.00 66.06 306 GLN A C 1
ATOM 2466 O O . GLN A 1 306 ? -28.243 -12.964 36.667 1.00 66.06 306 GLN A O 1
ATOM 2471 N N . ARG A 1 307 ? -28.646 -11.025 37.703 1.00 66.81 307 ARG A N 1
ATOM 2472 C CA . ARG A 1 307 ? -30.002 -10.886 37.143 1.00 66.81 307 ARG A CA 1
ATOM 2473 C C . ARG A 1 307 ? -29.984 -10.552 35.652 1.00 66.81 307 ARG A C 1
ATOM 2475 O O . ARG A 1 307 ? -30.875 -10.990 34.933 1.00 66.81 307 ARG A O 1
ATOM 2482 N N . LEU A 1 308 ? -28.986 -9.795 35.199 1.00 62.66 308 LEU A N 1
ATOM 2483 C CA . LEU A 1 308 ? -28.842 -9.348 33.811 1.00 62.66 308 LEU A CA 1
ATOM 2484 C C . LEU A 1 308 ? -28.186 -10.385 32.889 1.00 62.66 308 LEU A C 1
ATOM 2486 O O . LEU A 1 308 ? -28.592 -10.527 31.739 1.00 62.66 308 LEU A O 1
ATOM 2490 N N . CYS A 1 309 ? -27.177 -11.101 33.382 1.00 62.34 309 CYS A N 1
ATOM 2491 C CA . CYS A 1 309 ? -26.319 -11.996 32.597 1.00 62.34 309 CYS A CA 1
ATOM 2492 C C . CYS A 1 309 ? -26.367 -13.462 33.066 1.00 62.34 309 CYS A C 1
ATOM 2494 O O . CYS A 1 309 ? -25.548 -14.282 32.640 1.00 62.34 309 CYS A O 1
ATOM 2496 N N . GLY A 1 310 ? -27.323 -13.807 33.936 1.00 67.81 310 GLY A N 1
ATOM 2497 C CA . GLY A 1 310 ? -27.482 -15.147 34.500 1.00 67.81 310 GLY A CA 1
ATOM 2498 C C . GLY A 1 310 ? -26.438 -15.479 35.573 1.00 67.81 310 GLY A C 1
ATOM 2499 O O . GLY A 1 310 ? -25.804 -14.605 36.146 1.00 67.81 310 GLY A O 1
ATOM 2500 N N . SER A 1 311 ? -26.217 -16.764 35.850 1.00 59.03 311 SER A N 1
ATOM 2501 C CA . SER A 1 311 ? -25.310 -17.250 36.911 1.00 59.03 311 SER A CA 1
ATOM 2502 C C . SER A 1 311 ? -23.806 -17.023 36.656 1.00 59.03 311 SER A C 1
ATOM 2504 O O . SER A 1 311 ? -22.967 -17.589 37.354 1.00 59.03 311 SER A O 1
ATOM 2506 N N . SER A 1 312 ? -23.457 -16.241 35.640 1.00 60.22 312 SER A N 1
ATOM 2507 C CA . SER A 1 312 ? -22.088 -15.921 35.235 1.00 60.22 312 SER A CA 1
ATOM 2508 C C . SER A 1 312 ? -21.451 -14.943 36.229 1.00 60.22 312 SER A C 1
ATOM 2510 O O . SER A 1 312 ? -22.087 -13.966 36.626 1.00 60.22 312 SER A O 1
ATOM 2512 N N . SER A 1 313 ? -20.183 -15.141 36.611 1.00 66.31 313 SER A N 1
ATOM 2513 C CA . SER A 1 313 ? -19.467 -14.114 37.388 1.00 66.31 313 SER A CA 1
ATOM 2514 C C . SER A 1 313 ? -19.250 -12.847 36.546 1.00 66.31 313 SER A C 1
ATOM 2516 O O . SER A 1 313 ? -19.265 -12.898 35.312 1.00 66.31 313 SER A O 1
ATOM 2518 N N . ILE A 1 314 ? -19.016 -11.696 37.189 1.00 63.16 314 ILE A N 1
ATOM 2519 C CA . ILE A 1 314 ? -18.689 -10.449 36.470 1.00 63.16 314 ILE A CA 1
ATOM 2520 C C . ILE A 1 314 ? -17.441 -10.647 35.600 1.00 63.16 314 ILE A C 1
ATOM 2522 O O . ILE A 1 314 ? -17.433 -10.239 34.444 1.00 63.16 314 ILE A O 1
ATOM 2526 N N . GLU A 1 315 ? -16.423 -11.347 36.105 1.00 64.81 315 GLU A N 1
ATOM 2527 C CA . GLU A 1 315 ? -15.209 -11.673 35.345 1.00 64.81 315 GLU A CA 1
ATOM 2528 C C . GLU A 1 315 ? -15.496 -12.519 34.098 1.00 64.81 315 GLU A C 1
ATOM 2530 O O . GLU A 1 315 ? -14.989 -12.217 33.015 1.00 64.81 315 GLU A O 1
ATOM 2535 N N . GLN A 1 316 ? -16.331 -13.557 34.224 1.00 65.75 316 GLN A N 1
ATOM 2536 C CA . GLN A 1 316 ? -16.760 -14.366 33.080 1.00 65.75 316 GLN A CA 1
ATOM 2537 C C . GLN A 1 316 ? -17.559 -13.532 32.085 1.00 65.75 316 GLN A C 1
ATOM 2539 O O . GLN A 1 316 ? -17.319 -13.617 30.888 1.00 65.75 316 GLN A O 1
ATOM 2544 N N . THR A 1 317 ? -18.456 -12.679 32.566 1.00 64.62 317 THR A N 1
ATOM 2545 C CA . THR A 1 317 ? -19.293 -11.826 31.718 1.00 64.62 317 THR A CA 1
ATOM 2546 C C . THR A 1 317 ? -18.450 -10.804 30.953 1.00 64.62 317 THR A C 1
ATOM 2548 O O . THR A 1 317 ? -18.623 -10.645 29.748 1.00 64.62 317 THR A O 1
ATOM 2551 N N . VAL A 1 318 ? -17.481 -10.162 31.612 1.00 64.94 318 VAL A N 1
ATOM 2552 C CA . VAL A 1 318 ? -16.527 -9.236 30.979 1.00 64.94 318 VAL A CA 1
ATOM 2553 C C . VAL A 1 318 ? -15.629 -9.968 29.980 1.00 64.94 318 VAL A C 1
ATOM 2555 O O . VAL A 1 318 ? -15.371 -9.451 28.897 1.00 64.94 318 VAL A O 1
ATOM 2558 N N . SER A 1 319 ? -15.191 -11.188 30.290 1.00 65.25 319 SER A N 1
ATOM 2559 C CA . SER A 1 319 ? -14.394 -12.001 29.362 1.00 65.25 319 SER A CA 1
ATOM 2560 C C . SER A 1 319 ? -15.199 -12.428 28.128 1.00 65.25 319 SER A C 1
ATOM 2562 O O . SER A 1 319 ? -14.683 -12.407 27.008 1.00 65.25 319 SER A O 1
ATOM 2564 N N . THR A 1 320 ? -16.470 -12.784 28.326 1.00 64.56 320 THR A N 1
ATOM 2565 C CA . THR A 1 320 ? -17.367 -13.287 27.278 1.00 64.56 320 THR A CA 1
ATOM 2566 C C . THR A 1 320 ? -17.928 -12.171 26.406 1.00 64.56 320 THR A C 1
ATOM 2568 O O . THR A 1 320 ? -17.944 -12.317 25.190 1.00 64.56 320 THR A O 1
ATOM 2571 N N . HIS A 1 321 ? -18.337 -11.038 26.972 1.00 59.19 321 HIS A N 1
ATOM 2572 C CA . HIS A 1 321 ? -18.990 -9.969 26.209 1.00 59.19 321 HIS A CA 1
ATOM 2573 C C . HIS A 1 321 ? -18.091 -8.766 25.932 1.00 59.19 321 HIS A C 1
ATOM 2575 O O . HIS A 1 321 ? -18.420 -7.972 25.057 1.00 59.19 321 HIS A O 1
ATOM 2581 N N . LEU A 1 322 ? -16.925 -8.671 26.574 1.00 64.81 322 LEU A N 1
ATOM 2582 C CA . LEU A 1 322 ? -16.045 -7.499 26.558 1.00 64.81 322 LEU A CA 1
ATOM 2583 C C . LEU A 1 322 ? -16.674 -6.269 27.235 1.00 64.81 322 LEU A C 1
ATOM 2585 O O . LEU A 1 322 ? -17.894 -6.119 27.324 1.00 64.81 322 LEU A O 1
ATOM 2589 N N . LEU A 1 323 ? -15.819 -5.358 27.706 1.00 63.03 323 LEU A N 1
ATOM 2590 C CA . LEU A 1 323 ? -16.223 -4.151 28.444 1.00 63.03 323 LEU A CA 1
ATOM 2591 C C . LEU A 1 323 ? -17.239 -3.283 27.687 1.00 63.03 323 LEU A C 1
ATOM 2593 O O . LEU A 1 323 ? -18.195 -2.792 28.284 1.00 63.03 323 LEU A O 1
ATOM 2597 N N . GLY A 1 324 ? -17.056 -3.127 26.372 1.00 56.56 324 GLY A N 1
ATOM 2598 C CA . GLY A 1 324 ? -17.962 -2.345 25.531 1.00 56.56 324 GLY A CA 1
ATOM 2599 C C . GLY A 1 324 ? -19.389 -2.893 25.559 1.00 56.56 324 GLY A C 1
ATOM 2600 O O . GLY A 1 324 ? -20.318 -2.184 25.940 1.00 56.56 324 GLY A O 1
ATOM 2601 N N . ASN A 1 325 ? -19.594 -4.166 25.211 1.00 60.50 325 ASN A N 1
ATOM 2602 C CA . ASN A 1 325 ? -20.954 -4.711 25.154 1.00 60.50 325 ASN A CA 1
ATOM 2603 C C . ASN A 1 325 ? -21.606 -4.834 26.531 1.00 60.50 325 ASN A C 1
ATOM 2605 O O . ASN A 1 325 ? -22.821 -4.689 26.623 1.00 60.50 325 ASN A O 1
ATOM 2609 N N . LEU A 1 326 ? -20.823 -5.057 27.594 1.00 62.34 326 LEU A N 1
ATOM 2610 C CA . LEU A 1 326 ? -21.336 -5.000 28.962 1.00 62.34 326 LEU A CA 1
ATOM 2611 C C . LEU A 1 326 ? -21.999 -3.640 29.229 1.00 62.34 326 LEU A C 1
ATOM 2613 O O . LEU A 1 326 ? -23.106 -3.588 29.754 1.00 62.34 326 LEU A O 1
ATOM 2617 N N . TRP A 1 327 ? -21.382 -2.540 28.795 1.00 58.88 327 TRP A N 1
ATOM 2618 C CA . TRP A 1 327 ? -21.985 -1.214 28.920 1.00 58.88 327 TRP A CA 1
ATOM 2619 C C . TRP A 1 327 ? -23.253 -1.035 28.085 1.00 58.88 327 TRP A C 1
ATOM 2621 O O . TRP A 1 327 ? -24.227 -0.468 28.577 1.00 58.88 327 TRP A O 1
ATOM 2631 N N . LEU A 1 328 ? -23.281 -1.526 26.841 1.00 57.91 328 LEU A N 1
ATOM 2632 C CA . LEU A 1 328 ? -24.508 -1.481 26.032 1.00 57.91 328 LEU A CA 1
ATOM 2633 C C . LEU A 1 328 ? -25.640 -2.245 26.722 1.00 57.91 328 LEU A C 1
ATOM 2635 O O . LEU A 1 328 ? -26.754 -1.743 26.822 1.00 57.91 328 LEU A O 1
ATOM 2639 N N . LEU A 1 329 ? -25.338 -3.421 27.265 1.00 61.84 329 LEU A N 1
ATOM 2640 C CA . LEU A 1 329 ? -26.304 -4.237 27.988 1.00 61.84 329 LEU A CA 1
ATOM 2641 C C . LEU A 1 329 ? -26.824 -3.530 29.250 1.00 61.84 329 LEU A C 1
ATOM 2643 O O . LEU A 1 329 ? -28.019 -3.603 29.538 1.00 61.84 329 LEU A O 1
ATOM 2647 N N . LEU A 1 330 ? -25.955 -2.815 29.970 1.00 58.84 330 LEU A N 1
ATOM 2648 C CA . LEU A 1 330 ? -26.319 -2.041 31.160 1.00 58.84 330 LEU A CA 1
ATOM 2649 C C . LEU A 1 330 ? -27.148 -0.794 30.817 1.00 58.84 330 LEU A C 1
ATOM 2651 O O . LEU A 1 330 ? -28.180 -0.566 31.439 1.00 58.84 330 LEU A O 1
ATOM 2655 N N . SER A 1 331 ? -26.744 -0.028 29.801 1.00 52.66 331 SER A N 1
ATOM 2656 C CA . SER A 1 331 ? -27.460 1.178 29.348 1.00 52.66 331 SER A CA 1
ATOM 2657 C C . SER A 1 331 ? -28.838 0.872 28.754 1.00 52.66 331 SER A C 1
ATOM 2659 O O . SER A 1 331 ? -29.766 1.664 28.903 1.00 52.66 331 SER A O 1
ATOM 2661 N N . GLN A 1 332 ? -29.004 -0.291 28.117 1.00 55.56 332 GLN A N 1
ATOM 2662 C CA . GLN A 1 332 ? -30.294 -0.746 27.592 1.00 55.56 332 GLN A CA 1
ATOM 2663 C C . GLN A 1 332 ? -31.222 -1.295 28.688 1.00 55.56 332 GLN A C 1
ATOM 2665 O O . GLN A 1 332 ? -32.439 -1.234 28.535 1.00 55.56 332 GLN A O 1
ATOM 2670 N N . ASN A 1 333 ? -30.673 -1.783 29.807 1.00 55.62 333 ASN A N 1
ATOM 2671 C CA . ASN A 1 333 ? -31.428 -2.368 30.919 1.00 55.62 333 ASN A CA 1
ATOM 2672 C C . ASN A 1 333 ? -31.312 -1.544 32.215 1.00 55.62 333 ASN A C 1
ATOM 2674 O O . ASN A 1 333 ? -31.085 -2.088 33.299 1.00 55.62 333 ASN A O 1
ATOM 2678 N N . ASN A 1 334 ? -31.527 -0.228 32.127 1.00 49.59 334 ASN A N 1
ATOM 2679 C CA . ASN A 1 334 ? -31.445 0.694 33.271 1.00 49.59 334 ASN A CA 1
ATOM 2680 C C . ASN A 1 334 ? -32.337 0.298 34.469 1.00 49.59 334 ASN A C 1
ATOM 2682 O O . ASN A 1 334 ? -31.986 0.571 35.614 1.00 49.59 334 ASN A O 1
ATOM 2686 N N . GLN A 1 335 ? -33.462 -0.389 34.236 1.00 48.75 335 GLN A N 1
ATOM 2687 C CA . GLN A 1 335 ? -34.362 -0.854 35.305 1.00 48.75 335 GLN A CA 1
ATOM 2688 C C . GLN A 1 335 ? -33.788 -2.002 36.152 1.00 48.75 335 GLN A C 1
ATOM 2690 O O . GLN A 1 335 ? -34.240 -2.235 37.268 1.00 48.75 335 GLN A O 1
ATOM 2695 N N . ALA A 1 336 ? -32.795 -2.737 35.649 1.00 42.94 336 ALA A N 1
ATOM 2696 C CA . ALA A 1 336 ? -32.161 -3.805 36.420 1.00 42.94 336 ALA A CA 1
ATOM 2697 C C . ALA A 1 336 ? -31.096 -3.272 37.395 1.00 42.94 336 ALA A C 1
ATOM 2699 O O . ALA A 1 336 ? -30.808 -3.916 38.403 1.00 42.94 336 ALA A O 1
ATOM 2700 N N . LEU A 1 337 ? -30.530 -2.097 37.089 1.00 42.47 337 LEU A N 1
ATOM 2701 C CA . LEU A 1 337 ? -29.582 -1.367 37.936 1.00 42.47 337 LEU A CA 1
ATOM 2702 C C . LEU A 1 337 ? -30.262 -0.361 38.868 1.00 42.47 337 LEU A C 1
ATOM 2704 O O . LEU A 1 337 ? -29.644 0.068 39.843 1.00 42.47 337 LEU A O 1
ATOM 2708 N N . SER A 1 338 ? -31.520 0.011 38.605 1.00 41.97 338 SER A N 1
ATOM 2709 C CA . SER A 1 338 ? -32.313 0.717 39.602 1.00 41.97 338 SER A CA 1
ATOM 2710 C C . SER A 1 338 ? -32.508 -0.219 40.785 1.00 41.97 338 SER A C 1
ATOM 2712 O O . SER A 1 338 ? -33.235 -1.211 40.697 1.00 41.97 338 SER A O 1
ATOM 2714 N N . LEU A 1 339 ? -31.814 0.085 41.880 1.00 40.78 339 LEU A N 1
ATOM 2715 C CA . LEU A 1 339 ? -32.086 -0.509 43.175 1.00 40.78 339 LEU A CA 1
ATOM 2716 C C . LEU A 1 339 ? -33.594 -0.437 43.408 1.00 40.78 339 LEU A C 1
ATOM 2718 O O . LEU A 1 339 ? -34.175 0.648 43.440 1.00 40.78 339 LEU A O 1
ATOM 2722 N N . VAL A 1 340 ? -34.218 -1.605 43.549 1.00 32.12 340 VAL A N 1
ATOM 2723 C CA . VAL A 1 340 ? -35.486 -1.690 44.262 1.00 32.12 340 VAL A CA 1
ATOM 2724 C C . VAL A 1 340 ? -35.194 -1.100 45.638 1.00 32.12 340 VAL A C 1
ATOM 2726 O O . VAL A 1 340 ? -34.335 -1.613 46.355 1.00 32.12 340 VAL A O 1
ATOM 2729 N N . THR A 1 341 ? -35.825 0.041 45.899 1.00 34.72 341 THR A N 1
ATOM 2730 C CA . THR A 1 341 ? -35.852 0.761 47.177 1.00 34.72 341 THR A CA 1
ATOM 2731 C C . THR A 1 341 ? -36.086 -0.153 48.362 1.00 34.72 341 THR A C 1
ATOM 2733 O O . THR A 1 341 ? -36.954 -1.048 48.220 1.00 34.72 341 THR A O 1
#